Protein AF-A0A9P4GVQ5-F1 (afdb_monomer_lite)

Organism: NCBI:txid210430

Radius of gyration: 17.27 Å; chains: 1; bounding box: 48×27×47 Å

Sequence (193 aa):
MVLSKTRAFIIPLEASECIDLYDPWLLHRFDHEDMAFLGPSNSRRDFGTISLAVSVPDGIGRQTTTNCHFYAFGWYSGRLDLAHFSLVEASMYTPQYTAIQPWVEGWDRSSMEFMQKLNDQGVPKQSGVLIRLGKTGNTFLVTFTVERLSSKDVCTHVYWKVIFSCAVYPTSECPKIQQGQWQMGTVHLGRTT

Structure (mmCIF, N/CA/C/O backbone):
data_AF-A0A9P4GVQ5-F1
#
_entry.id   AF-A0A9P4GVQ5-F1
#
loop_
_atom_site.group_PDB
_atom_site.id
_atom_site.type_symbol
_atom_site.label_atom_id
_atom_site.label_alt_id
_atom_site.label_comp_id
_atom_site.label_asym_id
_atom_site.label_entity_id
_atom_site.label_seq_id
_atom_site.pdbx_PDB_ins_code
_atom_site.Cartn_x
_atom_site.Cartn_y
_atom_site.Cartn_z
_atom_site.occupancy
_atom_site.B_iso_or_equiv
_atom_site.auth_seq_id
_atom_site.auth_comp_id
_atom_site.auth_asym_id
_atom_site.auth_atom_id
_atom_site.pdbx_PDB_model_num
ATOM 1 N N . MET A 1 1 ? -13.376 3.036 -15.751 1.00 45.53 1 MET A N 1
ATOM 2 C CA . MET A 1 1 ? -12.086 3.747 -15.815 1.00 45.53 1 MET A CA 1
ATOM 3 C C . MET A 1 1 ? -11.437 3.397 -17.142 1.00 45.53 1 MET A C 1
ATOM 5 O O . MET A 1 1 ? -11.176 2.223 -17.378 1.00 45.53 1 MET A O 1
ATOM 9 N N . VAL A 1 2 ? -11.323 4.363 -18.052 1.00 47.19 2 VAL A N 1
ATOM 10 C CA . VAL A 1 2 ? -10.673 4.180 -19.357 1.00 47.19 2 VAL A CA 1
ATOM 11 C C . VAL A 1 2 ? -9.285 4.771 -19.202 1.00 47.19 2 VAL A C 1
ATOM 13 O O . VAL A 1 2 ? -9.186 5.968 -18.972 1.00 47.19 2 VAL A O 1
ATOM 16 N N . LEU A 1 3 ? -8.240 3.949 -19.290 1.00 55.84 3 LEU A N 1
ATOM 17 C CA . LEU A 1 3 ? -6.882 4.482 -19.311 1.00 55.84 3 LEU A CA 1
ATOM 18 C C . LEU A 1 3 ? -6.729 5.315 -20.575 1.00 55.84 3 LEU A C 1
ATOM 20 O O . LEU A 1 3 ? -6.904 4.800 -21.681 1.00 55.84 3 LEU A O 1
ATOM 24 N N . SER A 1 4 ? -6.436 6.603 -20.419 1.00 53.59 4 SER A N 1
ATOM 25 C CA . SER A 1 4 ? -6.454 7.558 -21.532 1.00 53.59 4 SER A CA 1
ATOM 26 C C . SER A 1 4 ? -5.397 7.252 -22.609 1.00 53.59 4 SER A C 1
ATOM 28 O O . SER A 1 4 ? -5.507 7.742 -23.736 1.00 53.59 4 SER A O 1
ATOM 30 N N . LYS A 1 5 ? -4.394 6.407 -22.297 1.00 63.12 5 LYS A N 1
ATOM 31 C CA . LYS A 1 5 ? -3.357 5.878 -23.208 1.00 63.12 5 LYS A CA 1
ATOM 32 C C . LYS A 1 5 ? -2.868 4.500 -22.739 1.00 63.12 5 LYS A C 1
ATOM 34 O O . LYS A 1 5 ? -2.746 4.276 -21.539 1.00 63.12 5 LYS A O 1
ATOM 39 N N . THR A 1 6 ? -2.491 3.610 -23.662 1.00 68.88 6 THR A N 1
ATOM 40 C CA . THR A 1 6 ? -1.795 2.353 -23.325 1.00 68.88 6 THR A CA 1
ATOM 41 C C . THR A 1 6 ? -0.410 2.657 -22.740 1.00 68.88 6 THR A C 1
ATOM 43 O O . THR A 1 6 ? 0.406 3.311 -23.392 1.00 68.88 6 THR A O 1
ATOM 46 N N . ARG A 1 7 ? -0.116 2.189 -21.520 1.00 74.38 7 ARG A N 1
ATOM 47 C CA . ARG A 1 7 ? 1.160 2.462 -20.817 1.00 74.38 7 ARG A CA 1
ATOM 48 C C . ARG A 1 7 ? 1.969 1.188 -20.610 1.00 74.38 7 ARG A C 1
ATOM 50 O O . ARG A 1 7 ? 1.440 0.091 -20.712 1.00 74.38 7 ARG A O 1
ATOM 57 N N . ALA A 1 8 ? 3.258 1.300 -20.315 1.00 73.81 8 ALA A N 1
ATOM 58 C CA . ALA A 1 8 ? 4.061 0.153 -19.893 1.00 73.81 8 ALA A CA 1
ATOM 59 C C . ALA A 1 8 ? 4.230 0.172 -18.364 1.00 73.81 8 ALA A C 1
ATOM 61 O O . ALA A 1 8 ? 4.364 1.244 -17.780 1.00 73.81 8 ALA A O 1
ATOM 62 N N . PHE A 1 9 ? 4.238 -1.010 -17.738 1.00 83.00 9 PHE A N 1
ATOM 63 C CA . PHE A 1 9 ? 4.644 -1.216 -16.338 1.00 83.00 9 PHE A CA 1
ATOM 64 C C . PHE A 1 9 ? 3.834 -0.444 -15.284 1.00 83.00 9 PHE A C 1
ATOM 66 O O . PHE A 1 9 ? 4.398 0.199 -14.408 1.00 83.00 9 PHE A O 1
ATOM 73 N N . ILE A 1 10 ? 2.507 -0.504 -15.340 1.00 87.69 10 ILE A N 1
ATOM 74 C CA . ILE A 1 10 ? 1.640 0.202 -14.384 1.00 87.69 10 ILE A CA 1
ATOM 75 C C . ILE A 1 10 ? 1.230 -0.665 -13.184 1.00 87.69 10 ILE A C 1
ATOM 77 O O . ILE A 1 10 ? 1.197 -1.893 -13.285 1.00 87.69 10 ILE A O 1
ATOM 81 N N . ILE A 1 11 ? 0.843 -0.016 -12.083 1.00 91.62 11 ILE A N 1
ATOM 82 C CA . ILE A 1 11 ? 0.019 -0.606 -11.019 1.00 91.62 11 ILE A CA 1
ATOM 83 C C . ILE A 1 11 ? -1.242 0.242 -10.846 1.00 91.62 11 ILE A C 1
ATOM 85 O O . ILE A 1 11 ? -1.177 1.279 -10.184 1.00 91.62 11 ILE A O 1
ATOM 89 N N . PRO A 1 12 ? -2.391 -0.186 -11.389 1.00 92.38 12 PRO A N 1
ATOM 90 C CA . PRO A 1 12 ? -3.676 0.403 -11.051 1.00 92.38 12 PRO A CA 1
ATOM 91 C C . PRO A 1 12 ? -4.053 0.078 -9.608 1.00 92.38 12 PRO A C 1
ATOM 93 O O . PRO A 1 12 ? -3.854 -1.051 -9.144 1.00 92.38 12 PRO A O 1
ATOM 96 N N . LEU A 1 13 ? -4.629 1.061 -8.930 1.00 94.38 13 LEU A N 1
ATOM 97 C CA . LEU A 1 13 ? -5.142 0.938 -7.577 1.00 94.38 13 LEU A CA 1
ATOM 98 C C . LEU A 1 13 ? -6.667 1.006 -7.607 1.00 94.38 13 LEU A C 1
ATOM 100 O O . LEU A 1 13 ? -7.258 1.857 -8.267 1.00 94.38 13 LEU A O 1
ATOM 104 N N . GLU A 1 14 ? -7.303 0.117 -6.861 1.00 95.19 14 GLU A N 1
ATOM 105 C CA . GLU A 1 14 ? -8.731 0.169 -6.576 1.00 95.19 14 GLU A CA 1
ATOM 106 C C . GLU A 1 14 ? -8.928 0.112 -5.069 1.00 95.19 14 GLU A C 1
ATOM 108 O O . GLU A 1 14 ? -8.263 -0.667 -4.388 1.00 95.19 14 GLU A O 1
ATOM 113 N N . ALA A 1 15 ? -9.826 0.936 -4.543 1.00 94.31 15 ALA A N 1
ATOM 114 C CA . ALA A 1 15 ? -10.095 1.021 -3.120 1.00 94.31 15 ALA A CA 1
ATOM 115 C C . ALA A 1 15 ? -11.592 0.859 -2.848 1.00 94.31 15 ALA A C 1
ATOM 117 O O . ALA A 1 15 ? -12.430 1.342 -3.608 1.00 94.31 15 ALA A O 1
ATOM 118 N N . SER A 1 16 ? -11.917 0.156 -1.763 1.00 92.06 16 SER A N 1
ATOM 119 C CA . SER A 1 16 ? -13.285 0.075 -1.237 1.00 92.06 16 SER A CA 1
ATOM 120 C C . SER A 1 16 ? -13.765 1.443 -0.736 1.00 92.06 16 SER A C 1
ATOM 122 O O . SER A 1 16 ? -12.950 2.273 -0.357 1.00 92.06 16 SER A O 1
ATOM 124 N N . GLU A 1 17 ? -15.081 1.652 -0.633 1.00 90.38 17 GLU A N 1
ATOM 125 C CA . GLU A 1 17 ? -15.698 2.946 -0.256 1.00 90.38 17 GLU A CA 1
ATOM 126 C C . GLU A 1 17 ? -15.244 3.519 1.103 1.00 90.38 17 GLU A C 1
ATOM 128 O O . GLU A 1 17 ? -15.359 4.710 1.359 1.00 90.38 17 GLU A O 1
ATOM 133 N N . CYS A 1 18 ? -14.737 2.668 1.993 1.00 90.31 18 CYS A N 1
ATOM 134 C CA . CYS A 1 18 ? -14.182 3.026 3.302 1.00 90.31 18 CYS A CA 1
ATOM 135 C C . CYS A 1 18 ? -12.728 3.533 3.243 1.00 90.31 18 CYS A C 1
ATOM 137 O O . CYS A 1 18 ? -12.145 3.808 4.294 1.00 90.31 18 CYS A O 1
ATOM 139 N N . ILE A 1 19 ? -12.108 3.559 2.061 1.00 92.88 19 ILE A N 1
ATOM 140 C CA . ILE A 1 19 ? -10.687 3.834 1.861 1.00 92.88 19 ILE A CA 1
ATOM 141 C C . ILE A 1 19 ? -10.533 4.951 0.833 1.00 92.88 19 ILE A C 1
ATOM 143 O O . ILE A 1 19 ? -10.801 4.765 -0.352 1.00 92.88 19 ILE A O 1
ATOM 147 N N . ASP A 1 20 ? -9.980 6.066 1.284 1.00 93.31 20 ASP A N 1
ATOM 148 C CA . ASP A 1 20 ? -9.557 7.162 0.429 1.00 93.31 20 ASP A CA 1
ATOM 149 C C . ASP A 1 20 ? -8.050 7.062 0.181 1.00 93.31 20 ASP A C 1
ATOM 151 O O . ASP A 1 20 ? -7.241 7.036 1.112 1.00 93.31 20 ASP A O 1
ATOM 155 N N . LEU A 1 21 ? -7.655 7.006 -1.089 1.00 90.81 21 LEU A N 1
ATOM 156 C CA . LEU A 1 21 ? -6.251 7.055 -1.491 1.00 90.81 21 LEU A CA 1
ATOM 157 C C . LEU A 1 21 ? -5.801 8.517 -1.531 1.00 90.81 21 LEU A C 1
ATOM 159 O O . LEU A 1 21 ? -6.386 9.322 -2.256 1.00 90.81 21 LEU A O 1
ATOM 163 N N . TYR A 1 22 ? -4.760 8.870 -0.780 1.00 87.62 22 TYR A N 1
ATOM 164 C CA . TYR A 1 22 ? -4.259 10.240 -0.737 1.00 87.62 22 TYR A CA 1
ATOM 165 C C . TYR A 1 22 ? -2.732 10.289 -0.627 1.00 87.62 22 TYR A C 1
ATOM 167 O O . TYR A 1 22 ? -2.080 9.300 -0.314 1.00 87.62 22 TYR A O 1
ATOM 175 N N . ASP A 1 23 ? -2.160 11.454 -0.926 1.00 84.38 23 ASP A N 1
ATOM 176 C CA . ASP A 1 23 ? -0.724 11.736 -0.786 1.00 84.38 23 ASP A CA 1
ATOM 177 C C . ASP A 1 23 ? 0.202 10.637 -1.359 1.00 84.38 23 ASP A C 1
ATOM 179 O O . ASP A 1 23 ? 0.917 9.947 -0.622 1.00 84.38 23 ASP A O 1
ATOM 183 N N . PRO A 1 24 ? 0.166 10.405 -2.685 1.00 82.38 24 PRO A N 1
ATOM 184 C CA . PRO A 1 24 ? 1.104 9.501 -3.324 1.00 82.38 24 PRO A CA 1
ATOM 185 C C . PRO A 1 24 ? 2.516 10.075 -3.233 1.00 82.38 24 PRO A C 1
ATOM 187 O O . PRO A 1 24 ? 2.823 11.169 -3.717 1.00 82.38 24 PRO A O 1
ATOM 190 N N . TRP A 1 25 ? 3.414 9.288 -2.667 1.00 75.50 25 TRP A N 1
ATOM 191 C CA . TRP A 1 25 ? 4.829 9.599 -2.658 1.00 75.50 25 TRP A CA 1
ATOM 192 C C . TRP A 1 25 ? 5.454 9.178 -3.985 1.00 75.50 25 TRP A C 1
ATOM 194 O O . TRP A 1 25 ? 5.158 8.113 -4.530 1.00 75.50 25 TRP A O 1
ATOM 204 N N . LEU A 1 26 ? 6.337 10.037 -4.499 1.00 77.62 26 LEU A N 1
ATOM 205 C CA . LEU A 1 26 ? 6.667 10.141 -5.924 1.00 77.62 26 LEU A CA 1
ATOM 206 C C . LEU A 1 26 ? 5.469 10.607 -6.769 1.00 77.62 26 LEU A C 1
ATOM 208 O O . LEU A 1 26 ? 5.155 9.988 -7.782 1.00 77.62 26 LEU A O 1
ATOM 212 N N . LEU A 1 27 ? 4.849 11.733 -6.394 1.00 80.31 27 LEU A N 1
ATOM 213 C CA . LEU A 1 27 ? 3.701 12.347 -7.084 1.00 80.31 27 LEU A CA 1
ATOM 214 C C . LEU A 1 27 ? 3.823 12.354 -8.621 1.00 80.31 27 LEU A C 1
ATOM 216 O O . LEU A 1 27 ? 2.876 12.036 -9.324 1.00 80.31 27 LEU A O 1
ATOM 220 N N . HIS A 1 28 ? 5.014 12.626 -9.160 1.00 79.56 28 HIS A N 1
ATOM 221 C CA . HIS A 1 28 ? 5.284 12.632 -10.606 1.00 79.56 28 HIS A CA 1
ATOM 222 C C . HIS A 1 28 ? 5.140 11.263 -11.308 1.00 79.56 28 HIS A C 1
ATOM 224 O O . HIS A 1 28 ? 5.200 11.196 -12.534 1.00 79.56 28 HIS A O 1
ATOM 230 N N . ARG A 1 29 ? 5.018 10.167 -10.553 1.00 79.38 29 ARG A N 1
ATOM 231 C CA . ARG A 1 29 ? 4.788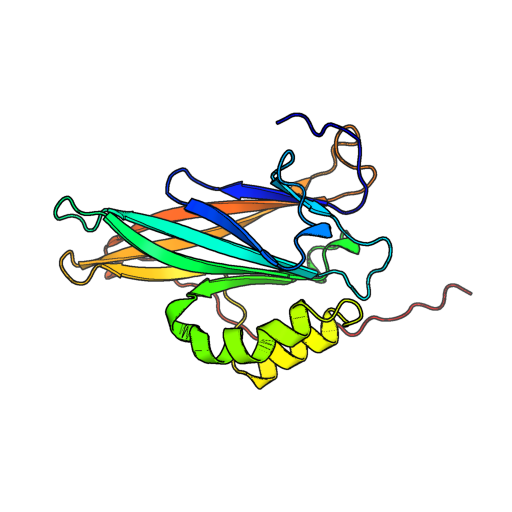 8.800 -11.051 1.00 79.38 29 ARG A CA 1
ATOM 232 C C . ARG A 1 29 ? 3.390 8.293 -10.761 1.00 79.38 29 ARG A C 1
ATOM 234 O O . ARG A 1 29 ? 3.078 7.171 -11.148 1.00 79.38 29 ARG A O 1
ATOM 241 N N . PHE A 1 30 ? 2.586 9.067 -10.051 1.00 86.62 30 PHE A N 1
ATOM 242 C CA . PHE A 1 30 ? 1.206 8.724 -9.799 1.00 86.62 30 PHE A CA 1
ATOM 243 C C . PHE A 1 30 ? 0.333 9.460 -10.804 1.00 86.62 30 PHE A C 1
ATOM 245 O O . PHE A 1 30 ? 0.402 10.680 -10.931 1.00 86.62 30 PHE A O 1
ATOM 252 N N . ASP A 1 31 ? -0.469 8.705 -11.538 1.00 86.75 31 ASP A N 1
ATOM 253 C CA . ASP A 1 31 ? -1.496 9.276 -12.386 1.00 86.75 31 ASP A CA 1
ATOM 254 C C . ASP A 1 31 ? -2.820 9.291 -11.622 1.00 86.75 31 ASP A C 1
ATOM 256 O O . ASP A 1 31 ? -3.387 8.237 -11.336 1.00 86.75 31 ASP A O 1
ATOM 260 N N . HIS A 1 32 ? -3.284 10.491 -11.268 1.00 84.94 32 HIS A N 1
ATOM 261 C CA . HIS A 1 32 ? -4.532 10.685 -10.531 1.00 84.94 32 HIS A CA 1
ATOM 262 C C . HIS A 1 32 ? -5.781 10.365 -11.357 1.00 84.94 32 HIS A C 1
ATOM 264 O O . HIS A 1 32 ? -6.797 10.001 -10.775 1.00 84.94 32 HIS A O 1
ATOM 270 N N . GLU A 1 33 ? -5.736 10.508 -12.684 1.00 83.88 33 GLU A N 1
ATOM 271 C CA . GLU A 1 33 ? -6.879 10.188 -13.548 1.00 83.88 33 GLU A CA 1
ATOM 272 C C . GLU A 1 33 ? -7.070 8.671 -13.621 1.00 83.88 33 GLU A C 1
ATOM 274 O O . GLU A 1 33 ? -8.177 8.153 -13.470 1.00 83.88 33 GLU A O 1
ATOM 279 N N . ASP A 1 34 ? -5.955 7.964 -13.788 1.00 81.19 34 ASP A N 1
ATOM 280 C CA . ASP A 1 34 ? -5.919 6.511 -13.935 1.00 81.19 34 ASP A CA 1
ATOM 281 C C . ASP A 1 34 ? -5.842 5.770 -12.583 1.00 81.19 34 ASP A C 1
ATOM 283 O O . ASP A 1 34 ? -5.882 4.537 -12.553 1.00 81.19 34 ASP A O 1
ATOM 287 N N . MET A 1 35 ? -5.693 6.509 -11.474 1.00 89.75 35 MET A N 1
ATOM 288 C CA . MET A 1 35 ? -5.416 6.000 -10.125 1.00 89.75 35 MET A CA 1
ATOM 289 C C . MET A 1 35 ? -4.328 4.920 -10.128 1.00 89.75 35 MET A C 1
ATOM 291 O O . MET A 1 35 ? -4.501 3.821 -9.597 1.00 89.75 35 MET A O 1
ATOM 295 N N . ALA A 1 36 ? -3.197 5.215 -10.772 1.00 88.31 36 ALA A N 1
ATOM 296 C CA . ALA A 1 36 ? -2.167 4.221 -11.046 1.00 88.31 36 ALA A CA 1
ATOM 297 C C . ALA A 1 36 ? -0.749 4.737 -10.798 1.00 88.31 36 ALA A C 1
ATOM 299 O O . ALA A 1 36 ? -0.388 5.848 -11.189 1.00 88.31 36 ALA A O 1
ATOM 300 N N . PHE A 1 37 ? 0.100 3.877 -10.233 1.00 87.19 37 PHE A N 1
ATOM 301 C CA . PHE A 1 37 ? 1.542 4.087 -10.282 1.00 87.19 37 PHE A CA 1
ATOM 302 C C . PHE A 1 37 ? 2.087 3.719 -11.655 1.00 87.19 37 PHE A C 1
ATOM 304 O O . PHE A 1 37 ? 1.796 2.655 -12.204 1.00 87.19 37 PHE A O 1
ATOM 311 N N . LEU A 1 38 ? 2.928 4.592 -12.189 1.00 84.38 38 LEU A N 1
ATOM 312 C CA . LEU A 1 38 ? 3.640 4.398 -13.437 1.00 84.38 38 LEU A CA 1
ATOM 313 C C . LEU A 1 38 ? 5.031 3.845 -13.132 1.00 84.38 38 LEU A C 1
ATOM 315 O O . LEU A 1 38 ? 5.830 4.458 -12.417 1.00 84.38 38 LEU A O 1
ATOM 319 N N . GLY A 1 39 ? 5.329 2.674 -13.680 1.00 71.19 39 GLY A N 1
ATOM 320 C CA . GLY A 1 39 ? 6.649 2.074 -13.587 1.00 71.19 39 GLY A CA 1
ATOM 321 C C . GLY A 1 39 ? 7.661 2.875 -14.407 1.00 71.19 39 GLY A C 1
ATOM 322 O O . GLY A 1 39 ? 7.360 3.305 -15.525 1.00 71.19 39 GLY A O 1
ATOM 323 N N . PRO A 1 40 ? 8.876 3.093 -13.884 1.00 67.56 40 PRO A N 1
ATOM 324 C CA . PRO A 1 40 ? 9.955 3.678 -14.671 1.00 67.56 40 PRO A CA 1
ATOM 325 C C . PRO A 1 40 ? 10.349 2.731 -15.812 1.00 67.56 40 PRO A C 1
ATOM 327 O O . PRO A 1 40 ? 10.205 1.524 -15.690 1.00 67.56 40 PRO A O 1
ATOM 330 N N . SER A 1 41 ? 11.002 3.228 -16.861 1.00 64.69 41 SER A N 1
ATOM 331 C CA . SER A 1 41 ? 11.725 2.394 -17.843 1.00 64.69 41 SER A CA 1
ATOM 332 C C . SER A 1 41 ? 13.009 1.747 -17.275 1.00 64.69 41 SER A C 1
ATOM 334 O O . SER A 1 41 ? 13.876 1.301 -18.024 1.00 64.69 41 SER A O 1
ATOM 336 N N . ASN A 1 42 ? 13.166 1.717 -15.944 1.00 67.56 42 ASN A N 1
ATOM 337 C CA . ASN A 1 42 ? 14.350 1.237 -15.234 1.00 67.56 42 ASN A CA 1
ATOM 338 C C . ASN A 1 42 ? 13.966 0.504 -13.939 1.00 67.56 42 ASN A C 1
ATOM 340 O O . ASN A 1 42 ? 13.553 1.130 -12.961 1.00 67.56 42 ASN A O 1
ATOM 344 N N . SER A 1 43 ? 14.229 -0.802 -13.899 1.00 69.31 43 SER A N 1
ATOM 345 C CA . SER A 1 43 ? 13.948 -1.686 -12.759 1.00 69.31 43 SER A CA 1
ATOM 346 C C . SER A 1 43 ? 14.597 -1.262 -11.435 1.00 69.31 43 SER A C 1
ATOM 348 O O . SER A 1 43 ? 14.113 -1.636 -10.371 1.00 69.31 43 SER A O 1
ATOM 350 N N . ARG A 1 44 ? 15.672 -0.459 -11.451 1.00 73.94 44 ARG A N 1
ATOM 351 C CA . ARG A 1 44 ? 16.325 0.003 -10.213 1.00 73.94 44 ARG A CA 1
ATOM 352 C C . ARG A 1 44 ? 15.452 0.935 -9.387 1.00 73.94 44 ARG A C 1
ATOM 354 O O . ARG A 1 44 ? 15.616 0.973 -8.177 1.00 73.94 44 ARG A O 1
ATOM 361 N N . ARG A 1 45 ? 14.550 1.694 -10.011 1.00 78.00 45 ARG A N 1
ATOM 362 C CA . ARG A 1 45 ? 13.702 2.681 -9.319 1.00 78.00 45 ARG A CA 1
ATOM 363 C C . ARG A 1 45 ? 12.259 2.206 -9.196 1.00 78.00 45 ARG A C 1
ATOM 365 O O . ARG A 1 45 ? 11.351 3.023 -9.110 1.00 78.00 45 ARG A O 1
ATOM 372 N N . ASP A 1 46 ? 12.050 0.905 -9.281 1.00 82.25 46 ASP A N 1
ATOM 373 C CA . ASP A 1 46 ? 10.743 0.275 -9.355 1.00 82.25 46 ASP A CA 1
ATOM 374 C C . ASP A 1 46 ? 10.111 0.160 -7.966 1.00 82.25 46 ASP A C 1
ATOM 376 O O . ASP A 1 46 ? 10.156 -0.890 -7.321 1.00 82.25 46 ASP A O 1
ATOM 380 N N . PHE A 1 47 ? 9.638 1.302 -7.467 1.00 88.38 47 PHE A N 1
ATOM 381 C CA . PHE A 1 47 ? 8.914 1.420 -6.214 1.00 88.38 47 PHE A CA 1
ATOM 382 C C . PHE A 1 47 ? 7.926 2.589 -6.250 1.00 88.38 47 PHE A C 1
ATOM 384 O O . PHE A 1 47 ? 8.088 3.537 -7.025 1.00 88.38 47 PHE A O 1
ATOM 391 N N . GLY A 1 48 ? 6.900 2.510 -5.410 1.00 89.31 48 GLY A N 1
ATOM 392 C CA . GLY A 1 48 ? 5.842 3.505 -5.278 1.00 89.31 48 GLY A CA 1
ATOM 393 C C . GLY A 1 48 ? 5.145 3.319 -3.942 1.00 89.31 48 GLY A C 1
ATOM 394 O O . GLY A 1 48 ? 5.002 2.189 -3.468 1.00 89.31 48 GLY A O 1
ATOM 395 N N . THR A 1 49 ? 4.763 4.421 -3.305 1.00 90.94 49 THR A N 1
ATOM 396 C CA . THR A 1 49 ? 4.125 4.374 -1.990 1.00 90.94 49 THR A CA 1
ATOM 397 C C . THR A 1 49 ? 3.001 5.397 -1.916 1.00 90.94 49 THR A C 1
ATOM 399 O O . THR A 1 49 ? 3.094 6.465 -2.514 1.00 90.94 49 THR A O 1
ATOM 402 N N . ILE A 1 50 ? 1.920 5.073 -1.216 1.00 92.62 50 ILE A N 1
ATOM 403 C CA . ILE A 1 50 ? 0.743 5.945 -1.092 1.00 92.62 50 ILE A CA 1
ATOM 404 C C . ILE A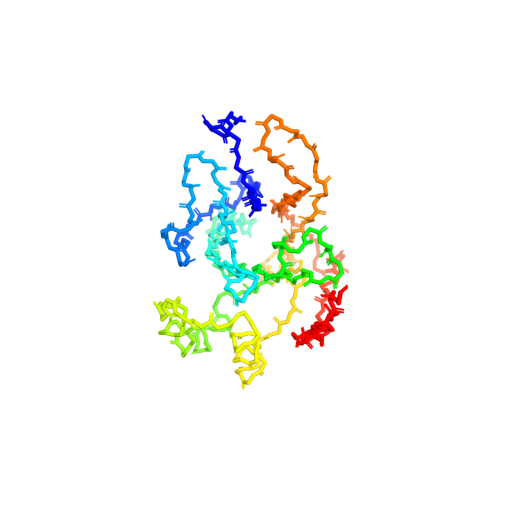 1 50 ? 0.187 5.877 0.324 1.00 92.62 50 ILE A C 1
ATOM 406 O O . ILE A 1 50 ? 0.239 4.816 0.960 1.00 92.62 50 ILE A O 1
ATOM 410 N N . SER A 1 51 ? -0.346 6.999 0.800 1.00 93.38 51 SER A N 1
ATOM 411 C CA . SER A 1 51 ? -1.123 7.044 2.034 1.00 93.38 51 SER A CA 1
ATOM 412 C C . SER A 1 51 ? -2.578 6.655 1.769 1.00 93.38 51 SER A C 1
ATOM 414 O O . SER A 1 51 ? -3.152 6.925 0.716 1.00 93.38 51 SER A O 1
ATOM 416 N N . LEU A 1 52 ? -3.204 6.004 2.738 1.00 94.75 52 LEU A N 1
ATOM 417 C CA . LEU A 1 52 ? -4.608 5.619 2.678 1.00 94.75 52 LEU A CA 1
ATOM 418 C C . LEU A 1 52 ? -5.295 6.114 3.937 1.00 94.75 52 LEU A C 1
ATOM 420 O O . LEU A 1 52 ? -4.833 5.812 5.037 1.00 94.75 52 LEU A O 1
ATOM 424 N N . ALA A 1 53 ? -6.392 6.846 3.786 1.00 94.88 53 ALA A N 1
ATOM 425 C CA . ALA A 1 53 ? -7.259 7.235 4.886 1.00 94.88 53 ALA A CA 1
ATOM 426 C C . ALA A 1 53 ? -8.381 6.212 4.937 1.00 94.88 53 ALA A C 1
ATOM 428 O O . ALA A 1 53 ? -9.095 5.992 3.965 1.00 94.88 53 ALA A O 1
ATOM 429 N N . VAL A 1 54 ? -8.502 5.545 6.071 1.00 92.62 54 VAL A N 1
ATOM 430 C CA . VAL A 1 54 ? -9.435 4.449 6.265 1.00 92.62 54 VAL A CA 1
ATOM 431 C C . VAL A 1 54 ? -10.468 4.895 7.279 1.00 92.62 54 VAL A C 1
ATOM 433 O O . VAL A 1 54 ? -10.163 5.031 8.465 1.00 92.62 54 VAL A O 1
ATOM 436 N N . SER A 1 55 ? -11.686 5.123 6.808 1.00 91.56 55 SER A N 1
ATOM 437 C CA . SER A 1 55 ? -12.804 5.581 7.624 1.00 91.56 55 SER A CA 1
ATOM 438 C C . SER A 1 55 ? -13.655 4.395 8.058 1.00 91.56 55 SER A C 1
ATOM 440 O O . SER A 1 55 ? -14.249 3.686 7.246 1.00 91.56 55 SER A O 1
ATOM 442 N N . VAL A 1 56 ? -13.707 4.174 9.369 1.00 83.56 56 VAL A N 1
ATOM 443 C CA . VAL A 1 56 ? -14.315 2.994 9.982 1.00 83.56 56 VAL A CA 1
ATOM 444 C C . VAL A 1 56 ? -15.470 3.405 10.887 1.00 83.56 56 VAL A C 1
ATOM 446 O O . VAL A 1 56 ? -15.272 4.254 11.759 1.00 83.56 56 VAL A O 1
ATOM 449 N N . PRO A 1 57 ? -16.662 2.800 10.766 1.00 81.38 57 PRO A N 1
ATOM 450 C CA . PRO A 1 57 ? -17.707 2.991 11.762 1.00 81.38 57 PRO A CA 1
ATOM 451 C C . PRO A 1 57 ? -17.272 2.366 13.095 1.00 81.38 57 PRO A C 1
ATOM 453 O O . PRO A 1 57 ? -16.978 1.175 13.176 1.00 81.38 57 PRO A O 1
ATOM 456 N N . ASP A 1 58 ? -17.263 3.154 14.168 1.00 76.62 58 ASP A N 1
ATOM 457 C CA . ASP A 1 58 ? -16.839 2.706 15.502 1.00 76.62 58 ASP A CA 1
ATOM 458 C C . ASP A 1 58 ? -17.911 1.886 16.246 1.00 76.62 58 ASP A C 1
ATOM 460 O O . ASP A 1 58 ? -17.702 1.465 17.384 1.00 76.62 58 ASP A O 1
ATOM 464 N N . GLY A 1 59 ? -19.059 1.658 15.598 1.00 69.62 59 GLY A N 1
ATOM 465 C CA . GLY A 1 59 ? -20.214 0.916 16.107 1.00 69.62 59 GLY A CA 1
ATOM 466 C C . GLY A 1 59 ? -21.048 1.654 17.160 1.00 69.62 59 GLY A C 1
ATOM 467 O O . GLY A 1 59 ? -22.050 1.111 17.613 1.00 69.62 59 GLY A O 1
ATOM 468 N N . ILE A 1 60 ? -20.693 2.894 17.512 1.00 76.19 60 ILE A N 1
ATOM 469 C CA . ILE A 1 60 ? -21.495 3.799 18.358 1.00 76.19 60 ILE A CA 1
ATOM 470 C C . ILE A 1 60 ? -21.951 5.044 17.580 1.00 76.19 60 ILE A C 1
ATOM 472 O O . ILE A 1 60 ? -22.277 6.078 18.164 1.00 76.19 60 ILE A O 1
ATOM 476 N N . GLY A 1 61 ? -21.985 4.936 16.250 1.00 75.19 61 GLY A N 1
ATOM 477 C CA . GLY A 1 61 ? -22.460 5.981 15.346 1.00 75.19 61 GLY A CA 1
ATOM 478 C C . GLY A 1 61 ? -21.429 7.060 15.015 1.00 75.19 61 GLY A C 1
ATOM 479 O O . GLY A 1 61 ? -21.811 8.078 14.442 1.00 75.19 61 GLY A O 1
ATOM 480 N N . ARG A 1 62 ? -20.142 6.876 15.348 1.00 82.62 62 ARG A N 1
ATOM 481 C CA . ARG A 1 62 ? -19.066 7.773 14.900 1.00 82.62 62 ARG A CA 1
ATOM 482 C C . ARG A 1 62 ? -18.191 7.077 13.865 1.00 82.62 62 ARG A C 1
ATOM 484 O O . ARG A 1 62 ? -18.141 5.851 13.777 1.00 82.62 62 ARG A O 1
ATOM 491 N N . GLN A 1 63 ? -17.479 7.878 13.086 1.00 85.31 63 GLN A N 1
ATOM 492 C CA . GLN A 1 63 ? -16.414 7.391 12.223 1.00 85.31 63 GLN A CA 1
ATOM 493 C C . GLN A 1 63 ? -15.073 7.617 12.913 1.00 85.31 63 GLN A C 1
ATOM 495 O O . GLN A 1 63 ? -14.800 8.697 13.435 1.00 85.31 63 GLN A O 1
ATOM 500 N N . THR A 1 64 ? -14.252 6.576 12.937 1.00 85.12 64 THR A N 1
ATOM 501 C CA . THR A 1 64 ? -12.839 6.657 13.290 1.00 85.12 64 THR A CA 1
ATOM 502 C C . THR A 1 64 ? -12.046 6.571 12.000 1.00 85.12 64 THR A C 1
ATOM 504 O O . THR A 1 64 ? -12.171 5.587 11.274 1.00 85.12 64 THR A O 1
ATOM 507 N N . THR A 1 65 ? -11.228 7.579 11.723 1.00 90.00 65 THR A N 1
ATOM 508 C CA . THR A 1 65 ? -10.297 7.543 10.595 1.00 90.00 65 THR A CA 1
ATOM 509 C C . THR A 1 65 ? -8.926 7.114 11.096 1.00 90.00 65 THR A C 1
ATOM 511 O O . THR A 1 65 ? -8.419 7.665 12.073 1.00 90.00 65 THR A O 1
ATOM 514 N N . THR A 1 66 ? -8.328 6.130 10.432 1.00 90.75 66 THR A N 1
ATOM 515 C CA . THR A 1 66 ? -6.915 5.785 10.609 1.00 90.75 66 THR A CA 1
ATOM 516 C C . THR A 1 66 ? -6.172 5.930 9.293 1.00 90.75 66 THR A C 1
ATOM 518 O O . THR A 1 66 ? -6.771 5.825 8.225 1.00 90.75 66 THR A O 1
ATOM 521 N N . ASN A 1 67 ? -4.861 6.119 9.368 1.00 93.81 67 ASN A N 1
ATOM 522 C CA . ASN A 1 67 ? -4.020 6.239 8.189 1.00 93.81 67 ASN A CA 1
ATOM 523 C C . ASN A 1 67 ? -3.177 4.978 8.030 1.00 93.81 67 ASN A C 1
ATOM 525 O O . ASN A 1 67 ? -2.572 4.493 8.987 1.00 93.81 67 ASN A O 1
ATOM 529 N N . CYS A 1 68 ? -3.112 4.461 6.811 1.00 94.94 68 CYS A N 1
ATOM 530 C CA . CYS A 1 68 ? -2.260 3.347 6.422 1.00 94.94 68 CYS A CA 1
ATOM 531 C C . CYS A 1 68 ? -1.271 3.803 5.348 1.00 94.94 68 CYS A C 1
ATOM 533 O O . CYS A 1 68 ? -1.536 4.747 4.611 1.00 94.94 68 CYS A O 1
ATOM 535 N N . HIS A 1 69 ? -0.137 3.120 5.256 1.00 94.81 69 HIS A N 1
ATOM 536 C CA . HIS A 1 69 ? 0.850 3.315 4.203 1.00 94.81 69 HIS A CA 1
ATOM 537 C C . HIS A 1 69 ? 0.983 2.049 3.385 1.00 94.81 69 HIS A C 1
ATOM 539 O O . HIS A 1 69 ? 1.299 0.985 3.925 1.00 94.81 69 HIS A O 1
ATOM 545 N N . PHE A 1 70 ? 0.762 2.178 2.082 1.00 95.81 70 PHE A N 1
ATOM 546 C CA . PHE A 1 70 ? 1.014 1.112 1.135 1.00 95.81 70 PHE A CA 1
ATOM 547 C C . PHE A 1 70 ? 2.350 1.322 0.440 1.00 95.81 70 PHE A C 1
ATOM 549 O O . PHE A 1 70 ? 2.690 2.430 0.026 1.00 95.81 70 PHE A O 1
ATOM 556 N N . TYR A 1 71 ? 3.070 0.223 0.267 1.00 94.56 71 TYR A N 1
ATOM 557 C CA . TYR A 1 71 ? 4.324 0.169 -0.456 1.00 94.56 71 TYR A CA 1
ATOM 558 C C . TYR A 1 71 ? 4.238 -0.895 -1.543 1.00 94.56 71 TYR A C 1
ATOM 560 O O . TYR A 1 71 ? 3.843 -2.030 -1.271 1.00 94.56 71 TYR A O 1
ATOM 568 N N . ALA A 1 72 ? 4.687 -0.546 -2.742 1.00 93.50 72 ALA A N 1
ATOM 569 C CA . ALA A 1 72 ? 4.906 -1.456 -3.851 1.00 93.50 72 ALA A CA 1
ATOM 570 C C . ALA A 1 72 ? 6.369 -1.374 -4.304 1.00 93.50 72 ALA A C 1
ATOM 572 O O . ALA A 1 72 ? 6.947 -0.289 -4.357 1.00 93.50 72 ALA A O 1
ATOM 573 N N . PHE A 1 73 ? 6.957 -2.514 -4.659 1.00 91.50 73 PHE A N 1
ATOM 574 C CA . PHE A 1 73 ? 8.306 -2.635 -5.216 1.00 91.50 73 PHE A CA 1
ATOM 575 C C . PHE A 1 73 ? 8.353 -3.756 -6.258 1.00 91.50 73 PHE A C 1
ATOM 577 O O . PHE A 1 73 ? 7.623 -4.738 -6.131 1.00 91.50 73 PHE A O 1
ATOM 584 N N . GLY A 1 74 ? 9.255 -3.670 -7.235 1.00 87.75 74 GLY A N 1
ATOM 585 C CA . GLY A 1 74 ? 9.632 -4.810 -8.089 1.00 87.75 74 GLY A CA 1
ATOM 586 C C . GLY A 1 74 ? 8.614 -5.216 -9.172 1.00 87.75 74 GLY A C 1
ATOM 587 O O . GLY A 1 74 ? 8.790 -6.250 -9.828 1.00 87.75 74 GLY A O 1
ATOM 588 N N . TRP A 1 75 ? 7.556 -4.424 -9.384 1.00 86.50 75 TRP A N 1
ATOM 589 C CA . TRP A 1 75 ? 6.478 -4.736 -10.323 1.00 86.50 75 TRP A CA 1
ATOM 590 C C . TRP A 1 75 ? 6.854 -4.587 -11.805 1.00 86.50 75 TRP A C 1
ATOM 592 O O . TRP A 1 75 ? 6.264 -5.274 -12.642 1.00 86.50 75 TRP A O 1
ATOM 602 N N . TYR A 1 76 ? 7.846 -3.757 -12.139 1.00 82.62 76 TYR A N 1
ATOM 603 C CA . TYR A 1 76 ? 8.374 -3.549 -13.494 1.00 82.62 76 TYR A CA 1
ATOM 604 C C . TYR A 1 76 ? 8.783 -4.862 -14.162 1.00 82.62 76 TYR A C 1
ATOM 606 O O . TYR A 1 76 ? 8.616 -5.035 -15.366 1.00 82.62 76 TYR A O 1
ATOM 614 N N . SER A 1 77 ? 9.298 -5.817 -13.384 1.00 77.50 77 SER A N 1
ATOM 615 C CA . SER A 1 77 ? 9.741 -7.118 -13.895 1.00 77.50 77 SER A CA 1
ATOM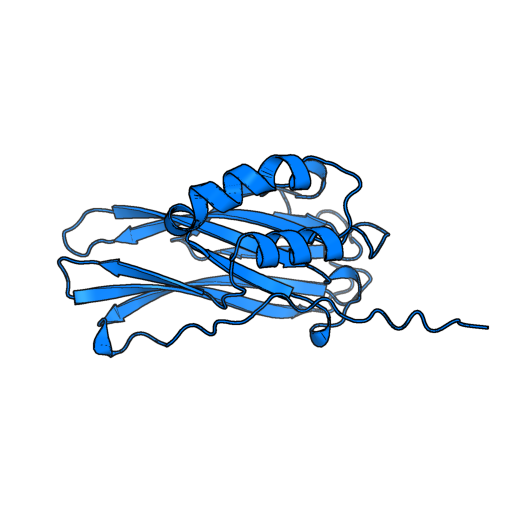 616 C C . SER A 1 77 ? 8.618 -7.963 -14.518 1.00 77.50 77 SER A C 1
ATOM 618 O O . SER A 1 77 ? 8.904 -8.942 -15.207 1.00 77.50 77 SER A O 1
ATOM 620 N N . GLY A 1 78 ? 7.346 -7.636 -14.251 1.00 75.38 78 GLY A N 1
ATOM 621 C CA . GLY A 1 78 ? 6.199 -8.448 -14.665 1.00 75.38 78 GLY A CA 1
ATOM 622 C C . GLY A 1 78 ? 6.138 -9.814 -13.968 1.00 75.38 78 GLY A C 1
ATOM 623 O O . GLY A 1 78 ? 5.406 -10.701 -14.414 1.00 7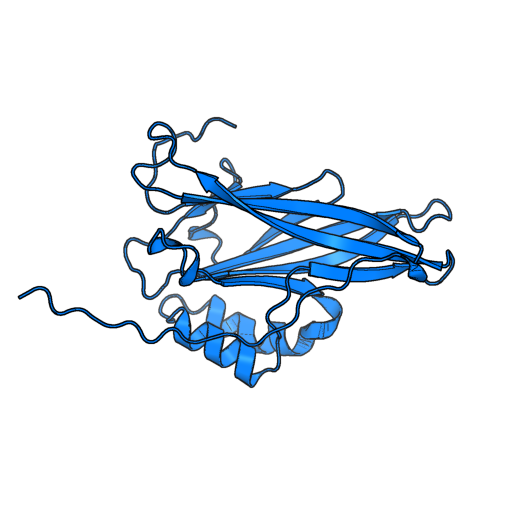5.38 78 GLY A O 1
ATOM 624 N N . ARG A 1 79 ? 6.902 -9.995 -12.881 1.00 81.25 79 ARG A N 1
ATOM 625 C CA . ARG A 1 79 ? 7.028 -11.227 -12.097 1.00 81.25 79 ARG A CA 1
ATOM 626 C C . ARG A 1 79 ? 6.578 -10.997 -10.656 1.00 81.25 79 ARG A C 1
ATOM 628 O O . ARG A 1 79 ? 7.208 -10.242 -9.924 1.00 81.25 79 ARG A O 1
ATOM 635 N N . LEU A 1 80 ? 5.495 -11.663 -10.245 1.00 81.69 80 LEU A N 1
ATOM 636 C CA . LEU A 1 80 ? 4.913 -11.478 -8.909 1.00 81.69 80 LEU A CA 1
ATOM 637 C C . LEU A 1 80 ? 5.850 -11.938 -7.789 1.00 81.69 80 LEU A C 1
ATOM 639 O O . LEU A 1 80 ? 5.845 -11.357 -6.714 1.00 81.69 80 LEU A O 1
ATOM 643 N N . ASP A 1 81 ? 6.665 -12.960 -8.048 1.00 82.31 81 ASP A N 1
ATOM 644 C CA . ASP A 1 81 ? 7.630 -13.504 -7.091 1.00 82.31 81 ASP A CA 1
ATOM 645 C C . ASP A 1 81 ? 8.781 -12.538 -6.775 1.00 82.31 81 ASP A C 1
ATOM 647 O O . ASP A 1 81 ? 9.438 -12.682 -5.749 1.00 82.31 81 ASP A O 1
ATOM 651 N N . LEU A 1 82 ? 8.998 -11.541 -7.637 1.00 82.94 82 LEU A N 1
ATOM 652 C CA . LEU A 1 82 ? 9.969 -10.465 -7.436 1.00 82.94 82 LEU A CA 1
ATOM 653 C C . LEU A 1 82 ? 9.318 -9.163 -6.951 1.00 82.94 82 LEU A C 1
ATOM 655 O O . LEU A 1 82 ? 10.027 -8.219 -6.604 1.00 82.94 82 LEU A O 1
ATOM 659 N N . ALA A 1 83 ? 7.985 -9.095 -6.948 1.00 88.62 83 ALA A N 1
ATOM 660 C CA . ALA A 1 83 ? 7.249 -7.926 -6.504 1.00 88.62 83 ALA A CA 1
ATOM 661 C C . ALA A 1 83 ? 6.983 -7.994 -4.994 1.00 88.62 83 ALA A C 1
ATOM 663 O O . ALA A 1 83 ? 6.645 -9.036 -4.426 1.00 88.62 83 ALA A O 1
ATOM 664 N N . HIS A 1 84 ? 7.108 -6.854 -4.322 1.00 92.94 84 HIS A N 1
ATOM 665 C CA . HIS A 1 84 ? 6.837 -6.732 -2.897 1.00 92.94 84 HIS A CA 1
ATOM 666 C C . HIS A 1 84 ? 5.742 -5.710 -2.678 1.00 92.94 84 HIS A C 1
ATOM 668 O O . HIS A 1 84 ? 5.862 -4.563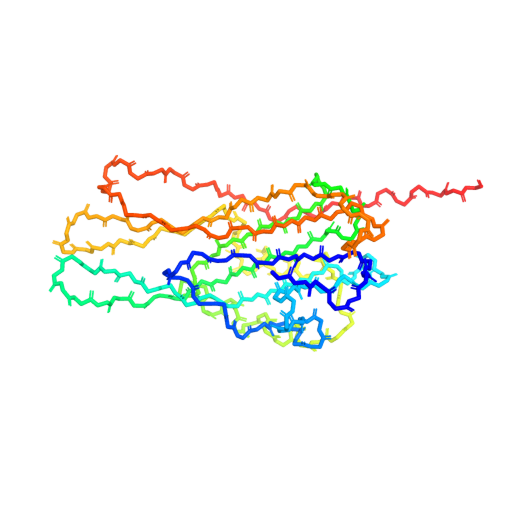 -3.090 1.00 92.94 84 HIS A O 1
ATOM 674 N N . PHE A 1 85 ? 4.705 -6.136 -1.971 1.00 95.19 85 PHE A N 1
ATOM 675 C CA . PHE A 1 85 ? 3.608 -5.286 -1.549 1.00 95.19 85 PHE A CA 1
ATOM 676 C C . PHE A 1 85 ? 3.482 -5.366 -0.032 1.00 95.19 85 PHE A C 1
ATOM 678 O O . PHE A 1 85 ? 3.672 -6.444 0.545 1.00 95.19 85 PHE A O 1
ATOM 685 N N . SER A 1 86 ? 3.207 -4.235 0.607 1.00 96.94 86 SER A N 1
ATOM 686 C CA . SER A 1 86 ? 2.991 -4.158 2.050 1.00 96.94 86 SER A CA 1
ATOM 687 C C . SER A 1 86 ? 2.008 -3.053 2.384 1.00 96.94 86 SER A C 1
ATOM 689 O O . SER A 1 86 ? 2.030 -2.004 1.744 1.00 96.94 86 SER A O 1
ATOM 691 N N . LEU A 1 87 ? 1.207 -3.268 3.420 1.00 97.12 87 LEU A N 1
ATOM 692 C CA . LEU A 1 87 ? 0.322 -2.268 4.000 1.00 97.12 87 LEU A CA 1
ATOM 693 C C . LEU A 1 87 ? 0.567 -2.210 5.507 1.00 97.12 87 LEU A C 1
ATOM 695 O O . LEU A 1 87 ? 0.417 -3.228 6.175 1.00 97.12 87 LEU A O 1
ATOM 699 N N . VAL A 1 88 ? 0.927 -1.041 6.033 1.00 95.69 88 VAL A N 1
ATOM 700 C CA . VAL A 1 88 ? 1.236 -0.841 7.462 1.00 95.69 88 VAL A CA 1
A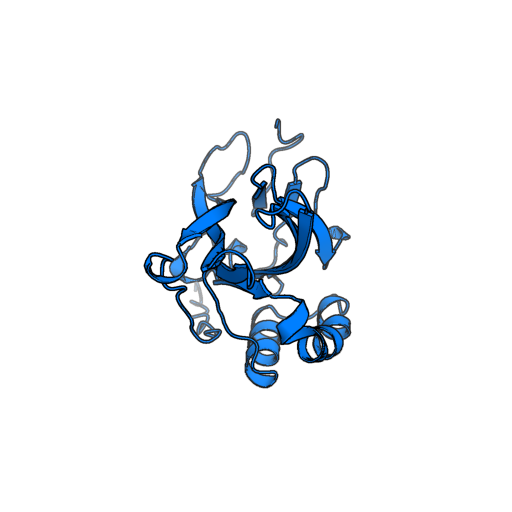TOM 701 C C . VAL A 1 88 ? 0.412 0.303 8.048 1.00 95.69 88 VAL A C 1
ATOM 703 O O . VAL A 1 88 ? 0.036 1.230 7.331 1.00 95.69 88 VAL A O 1
ATOM 706 N N . GLU A 1 89 ? 0.143 0.272 9.352 1.00 94.19 89 GLU A N 1
ATOM 707 C CA . GLU A 1 89 ? -0.537 1.379 10.033 1.00 94.19 89 GLU A CA 1
ATOM 708 C C . GLU A 1 89 ? 0.417 2.568 10.190 1.00 94.19 89 GLU A C 1
ATOM 710 O O . GLU A 1 89 ? 1.473 2.446 10.809 1.00 94.19 89 GLU A O 1
ATOM 715 N N . ALA A 1 90 ? 0.055 3.734 9.656 1.00 91.12 90 ALA A N 1
ATOM 716 C CA . ALA A 1 90 ? 0.930 4.904 9.656 1.00 91.12 90 ALA A CA 1
ATOM 717 C C . ALA A 1 90 ? 1.270 5.359 11.083 1.00 91.12 90 ALA A C 1
ATOM 719 O O . ALA A 1 90 ? 2.423 5.655 11.383 1.00 91.12 90 ALA A O 1
ATOM 720 N N . SER A 1 91 ? 0.275 5.355 11.975 1.00 90.12 91 SER A N 1
ATOM 721 C CA . SER A 1 91 ? 0.404 5.823 13.360 1.00 90.12 91 SER A CA 1
ATOM 722 C C . SER A 1 91 ? 1.499 5.062 14.128 1.00 90.12 91 SER A C 1
ATOM 724 O O . SER A 1 91 ? 2.311 5.686 14.814 1.00 90.12 91 SER A O 1
ATOM 726 N N . MET A 1 92 ? 1.583 3.738 13.939 1.00 91.06 92 MET A N 1
ATOM 727 C CA . MET A 1 92 ? 2.534 2.851 14.619 1.00 91.06 92 MET A CA 1
ATOM 728 C C . MET A 1 92 ? 3.976 3.048 14.151 1.00 91.06 92 MET A C 1
ATOM 730 O O . MET A 1 92 ? 4.904 2.786 14.915 1.00 91.06 92 MET A O 1
ATOM 734 N N . TYR A 1 93 ? 4.160 3.511 12.913 1.00 91.19 93 TYR A N 1
ATOM 735 C CA . TYR A 1 93 ? 5.468 3.661 12.277 1.00 91.19 93 TYR A CA 1
ATOM 736 C C . TYR A 1 93 ? 5.800 5.120 11.933 1.00 91.19 93 TYR A C 1
ATOM 738 O O . TYR A 1 93 ? 6.692 5.366 11.123 1.00 91.19 93 TYR A O 1
ATOM 746 N N . THR A 1 94 ? 5.109 6.093 12.544 1.00 88.88 94 THR A N 1
ATOM 747 C CA . THR A 1 94 ? 5.316 7.531 12.282 1.00 88.88 94 THR A CA 1
ATOM 748 C C . THR A 1 94 ? 6.797 7.937 12.367 1.00 88.88 94 THR A C 1
ATOM 750 O O . THR A 1 94 ? 7.284 8.552 11.420 1.00 88.88 94 THR A O 1
ATOM 753 N N . PRO A 1 95 ? 7.564 7.571 13.420 1.00 89.25 95 PRO A N 1
ATOM 754 C CA . PRO A 1 95 ? 8.978 7.946 13.503 1.00 89.25 95 PRO A CA 1
ATOM 755 C C . PRO A 1 95 ? 9.829 7.384 12.354 1.00 89.25 95 PRO A C 1
ATOM 757 O O . PRO A 1 95 ? 10.661 8.091 11.788 1.00 89.25 95 PRO A O 1
ATOM 760 N N . GLN A 1 96 ? 9.604 6.120 11.990 1.00 91.25 96 GLN A N 1
ATOM 761 C CA . GLN A 1 96 ? 10.317 5.425 10.919 1.00 91.25 96 GLN A CA 1
ATOM 762 C C . GLN A 1 96 ? 9.991 6.038 9.558 1.00 91.25 96 GLN A C 1
ATOM 764 O O . GLN A 1 96 ? 10.880 6.274 8.744 1.00 91.25 96 GLN A O 1
ATOM 769 N N . TYR A 1 97 ? 8.712 6.330 9.335 1.00 83.19 97 TYR A N 1
ATOM 770 C CA . TYR A 1 97 ? 8.209 7.005 8.150 1.00 83.19 97 TYR A CA 1
ATOM 771 C C . TYR A 1 97 ? 8.855 8.382 7.969 1.00 83.19 97 TYR A C 1
ATOM 773 O O . TYR A 1 97 ? 9.425 8.655 6.914 1.00 83.19 97 TYR A O 1
ATOM 781 N N . THR A 1 98 ? 8.868 9.213 9.015 1.00 86.12 98 THR A N 1
ATOM 782 C CA . THR A 1 98 ? 9.509 10.536 8.974 1.00 86.12 98 THR A CA 1
ATOM 783 C C . THR A 1 98 ? 11.012 10.435 8.700 1.00 86.12 98 THR A C 1
ATOM 785 O O . THR A 1 98 ? 11.556 11.252 7.961 1.00 86.12 98 THR A O 1
ATOM 788 N N . ALA A 1 99 ? 11.696 9.417 9.234 1.00 87.38 99 ALA A N 1
ATOM 789 C CA . ALA A 1 99 ? 13.120 9.192 8.971 1.00 87.38 99 ALA A CA 1
ATOM 790 C C . ALA A 1 99 ? 13.409 8.767 7.516 1.00 87.38 99 ALA A C 1
ATOM 792 O O . ALA A 1 99 ? 14.477 9.057 6.972 1.00 87.38 99 ALA A O 1
ATOM 793 N N . ILE A 1 100 ? 12.462 8.073 6.887 1.00 86.19 100 ILE A N 1
ATOM 794 C CA . ILE A 1 100 ? 12.573 7.538 5.529 1.00 86.19 100 ILE A CA 1
ATOM 795 C C . ILE A 1 100 ? 12.105 8.545 4.471 1.00 86.19 100 ILE A C 1
ATOM 797 O O . ILE A 1 100 ? 12.609 8.507 3.351 1.00 86.19 100 ILE A O 1
ATOM 801 N N . GLN A 1 101 ? 11.195 9.463 4.796 1.00 82.88 101 GLN A N 1
ATOM 802 C CA . GLN A 1 101 ? 10.600 10.398 3.834 1.00 82.88 101 GLN A CA 1
ATOM 803 C C . GLN A 1 101 ? 11.625 11.136 2.943 1.00 82.88 101 GLN A C 1
ATOM 805 O O . GLN A 1 101 ? 11.473 11.086 1.718 1.00 82.88 101 GLN A O 1
ATOM 810 N N . PRO A 1 102 ? 12.729 11.712 3.470 1.00 82.50 102 PRO A N 1
ATOM 811 C CA . PRO A 1 102 ? 13.717 12.391 2.624 1.00 82.50 102 PRO A CA 1
ATOM 812 C C . PRO A 1 102 ? 14.386 11.462 1.598 1.00 82.50 102 PRO A C 1
ATOM 814 O O . PRO A 1 102 ? 14.863 11.909 0.555 1.00 82.50 102 PRO A O 1
ATOM 817 N N . TRP A 1 103 ? 14.436 10.156 1.881 1.00 76.69 103 TRP A N 1
ATOM 818 C CA . TRP A 1 103 ? 14.983 9.156 0.961 1.00 76.69 103 TRP A CA 1
ATOM 819 C C . TRP A 1 103 ? 14.047 8.855 -0.200 1.00 76.69 103 TRP A C 1
ATOM 821 O O . TRP A 1 103 ? 14.525 8.605 -1.303 1.00 76.69 103 TRP A O 1
ATOM 831 N N . VAL A 1 104 ? 12.738 8.893 0.045 1.00 76.12 104 VAL A N 1
ATOM 832 C CA . VAL A 1 104 ? 11.713 8.705 -0.985 1.00 76.12 104 VAL A CA 1
ATOM 833 C C . VAL A 1 104 ? 11.672 9.907 -1.922 1.00 76.12 104 VAL A C 1
ATOM 835 O O . VAL A 1 104 ? 11.585 9.745 -3.136 1.00 76.12 104 VAL A O 1
ATOM 838 N N . GLU A 1 105 ? 11.809 11.113 -1.373 1.00 73.75 105 GLU A N 1
ATOM 839 C CA . GLU A 1 105 ? 11.871 12.359 -2.145 1.00 73.75 105 GLU A CA 1
ATOM 840 C C . GLU A 1 105 ? 13.178 12.479 -2.960 1.00 73.75 105 GLU A C 1
ATOM 842 O O . GLU A 1 105 ? 13.212 13.110 -4.021 1.00 73.75 105 GLU A O 1
ATOM 847 N N . GLY A 1 106 ? 14.249 11.808 -2.519 1.00 67.19 106 GLY A N 1
ATOM 848 C CA . GLY A 1 106 ? 15.510 11.673 -3.246 1.00 67.19 106 GLY A CA 1
ATOM 849 C C . GLY A 1 106 ? 15.377 10.825 -4.520 1.00 67.19 106 GLY A C 1
ATOM 850 O O . GLY A 1 106 ? 15.561 9.613 -4.503 1.00 67.19 106 GLY A O 1
ATOM 851 N N . TRP A 1 107 ? 15.130 11.481 -5.653 1.00 55.78 107 TRP A N 1
ATOM 852 C CA . TRP A 1 107 ? 14.788 10.919 -6.976 1.00 55.78 107 TRP A CA 1
ATOM 853 C C . TRP A 1 107 ? 15.669 9.780 -7.563 1.00 55.78 107 TRP A C 1
ATOM 855 O O . TRP A 1 107 ? 15.242 9.106 -8.509 1.00 55.78 107 TRP A O 1
ATOM 865 N N . ASP A 1 108 ? 16.878 9.533 -7.045 1.00 64.12 108 ASP A N 1
ATOM 866 C CA . ASP A 1 108 ? 17.859 8.587 -7.619 1.00 64.12 108 ASP A CA 1
ATOM 867 C C . ASP A 1 108 ? 18.121 7.326 -6.774 1.00 64.12 108 ASP A C 1
ATOM 869 O O . ASP A 1 108 ? 19.145 6.660 -6.921 1.00 64.12 108 ASP A O 1
ATOM 873 N N . ARG A 1 109 ? 17.219 6.976 -5.855 1.00 71.81 109 ARG A N 1
ATOM 874 C CA . ARG A 1 109 ? 17.442 5.828 -4.965 1.00 71.81 109 ARG A CA 1
ATOM 875 C C . ARG A 1 109 ? 16.918 4.515 -5.537 1.00 71.81 109 ARG A C 1
ATOM 877 O O . ARG A 1 109 ? 15.919 4.462 -6.258 1.00 71.81 109 ARG A O 1
ATOM 884 N N . SER A 1 110 ? 17.646 3.446 -5.224 1.00 84.31 110 SER A N 1
ATOM 885 C CA . SER A 1 110 ? 17.315 2.080 -5.627 1.00 84.31 110 SER A CA 1
ATOM 886 C C . SER A 1 110 ? 16.163 1.528 -4.782 1.00 84.31 110 SER A C 1
ATOM 888 O O . SER A 1 110 ? 16.142 1.724 -3.567 1.00 84.31 110 SER A O 1
ATOM 890 N N . SER A 1 111 ? 15.250 0.764 -5.387 1.00 86.56 111 SER A N 1
ATOM 891 C CA . SER A 1 111 ? 14.208 0.013 -4.670 1.00 86.56 111 SER A CA 1
ATOM 892 C C . SER A 1 111 ? 14.805 -0.908 -3.598 1.00 86.56 111 SER A C 1
ATOM 894 O O . SER A 1 111 ? 14.240 -1.044 -2.516 1.00 86.56 111 SER A O 1
ATOM 896 N N . MET A 1 112 ? 15.990 -1.478 -3.851 1.00 88.19 112 MET A N 1
ATOM 897 C CA . MET A 1 112 ? 16.712 -2.304 -2.876 1.00 88.19 112 MET A CA 1
ATOM 898 C C . MET A 1 112 ? 17.231 -1.493 -1.686 1.00 88.19 112 MET A C 1
ATOM 900 O O . MET A 1 112 ? 17.124 -1.949 -0.553 1.00 88.19 112 MET A O 1
ATOM 904 N N . GLU A 1 113 ? 17.771 -0.293 -1.926 1.00 88.44 113 GLU A N 1
ATOM 905 C CA . GLU A 1 113 ? 18.238 0.586 -0.844 1.00 88.44 113 GLU A CA 1
ATOM 906 C C . GLU A 1 113 ? 17.067 1.014 0.041 1.00 88.44 113 GLU A C 1
ATOM 908 O O . GLU A 1 113 ? 17.186 1.015 1.264 1.00 88.44 113 GLU A O 1
ATOM 913 N N . PHE A 1 114 ? 15.917 1.319 -0.565 1.00 89.12 114 PHE A N 1
ATOM 914 C CA . PHE A 1 114 ? 14.720 1.680 0.183 1.00 89.12 114 PHE A CA 1
ATOM 915 C C . PHE A 1 114 ? 14.189 0.491 1.007 1.00 89.12 114 PHE A C 1
ATOM 917 O O . PHE A 1 114 ? 13.950 0.633 2.206 1.00 89.12 114 PHE A O 1
ATOM 924 N N . MET A 1 115 ? 14.107 -0.711 0.430 1.00 91.50 115 MET A N 1
ATOM 925 C CA . MET A 1 115 ? 13.756 -1.918 1.194 1.00 91.50 115 MET A CA 1
ATOM 926 C C . MET A 1 115 ? 14.728 -2.187 2.353 1.00 91.50 115 MET A C 1
ATOM 928 O O . MET A 1 115 ? 14.286 -2.520 3.452 1.00 91.50 115 MET A O 1
ATOM 932 N N . GLN A 1 116 ? 16.036 -1.989 2.150 1.00 91.12 116 GLN A N 1
ATOM 933 C CA . GLN A 1 116 ? 17.016 -2.102 3.232 1.00 91.12 116 GLN A CA 1
ATOM 934 C C . GLN A 1 116 ? 16.752 -1.074 4.336 1.00 91.12 116 GLN A C 1
ATOM 936 O O . GLN A 1 116 ? 16.810 -1.421 5.510 1.00 91.12 116 GLN A O 1
ATOM 941 N N . LYS A 1 117 ? 16.402 0.171 3.991 1.00 90.94 117 LYS A N 1
ATOM 942 C CA . LYS A 1 117 ? 16.053 1.190 4.989 1.00 90.94 117 LYS A CA 1
ATOM 943 C C . LYS A 1 117 ? 14.793 0.853 5.770 1.00 90.94 117 LYS A C 1
ATOM 945 O O . LYS A 1 117 ? 14.776 1.065 6.978 1.00 90.94 117 LYS A O 1
ATOM 950 N N . LEU A 1 118 ? 13.775 0.290 5.124 1.00 92.62 118 LEU A N 1
ATOM 951 C CA . LEU A 1 118 ? 12.588 -0.198 5.827 1.00 92.62 118 LEU A CA 1
ATOM 952 C C . LEU A 1 118 ? 12.959 -1.288 6.845 1.00 92.62 118 LEU A C 1
ATOM 954 O O . LEU A 1 118 ? 12.533 -1.198 7.996 1.00 92.62 118 LEU A O 1
ATOM 958 N N . ASN A 1 119 ? 13.818 -2.244 6.468 1.00 93.38 119 ASN A N 1
ATOM 959 C CA . ASN A 1 119 ? 14.359 -3.244 7.398 1.00 93.38 119 ASN A CA 1
ATOM 960 C C . ASN A 1 119 ? 15.163 -2.602 8.544 1.00 93.38 119 ASN A C 1
ATOM 962 O O . ASN A 1 119 ? 14.910 -2.917 9.703 1.00 93.38 119 ASN A O 1
ATOM 966 N N . ASP A 1 120 ? 16.095 -1.689 8.241 1.00 92.69 120 ASP A N 1
ATOM 967 C CA . ASP A 1 120 ? 16.945 -1.013 9.237 1.00 92.69 120 ASP A CA 1
ATOM 968 C C . ASP A 1 120 ? 16.113 -0.247 10.278 1.00 92.69 120 ASP A C 1
ATOM 970 O O . ASP A 1 120 ? 16.492 -0.158 11.444 1.00 92.69 120 ASP A O 1
ATOM 974 N N . GLN A 1 121 ? 14.980 0.323 9.857 1.00 92.38 121 GLN A N 1
ATOM 975 C CA . GLN A 1 121 ? 14.048 1.047 10.724 1.00 92.38 121 GLN A CA 1
ATOM 976 C C . GLN A 1 121 ? 13.028 0.129 11.421 1.00 92.38 121 GLN A C 1
ATOM 978 O O . GLN A 1 121 ? 12.230 0.599 12.232 1.00 92.38 121 GLN A O 1
ATOM 983 N N . GLY A 1 122 ? 13.033 -1.174 11.127 1.00 92.44 122 GLY A N 1
ATOM 984 C CA . GLY A 1 122 ? 12.106 -2.143 11.710 1.00 92.44 122 GLY A CA 1
ATOM 985 C C . GLY A 1 122 ? 10.674 -2.043 11.178 1.00 92.44 122 GLY A C 1
ATOM 986 O O . GLY A 1 122 ? 9.744 -2.468 11.862 1.00 92.44 122 GLY A O 1
ATOM 987 N N . VAL A 1 123 ? 10.474 -1.486 9.979 1.00 94.38 123 VAL A N 1
ATOM 988 C CA . VAL A 1 123 ? 9.165 -1.463 9.312 1.00 94.38 123 VAL A CA 1
ATOM 989 C C . VAL A 1 123 ? 8.923 -2.833 8.668 1.00 94.38 123 VAL A C 1
ATOM 991 O O . VAL A 1 123 ? 9.647 -3.199 7.741 1.00 94.38 123 VAL A O 1
ATOM 994 N N . PRO A 1 124 ? 7.924 -3.614 9.109 1.00 94.69 124 PRO A N 1
ATOM 995 C CA . PRO A 1 124 ? 7.698 -4.958 8.589 1.00 94.69 124 PRO A CA 1
ATOM 996 C C . PRO A 1 124 ? 7.041 -4.951 7.204 1.00 94.69 124 PRO A C 1
ATOM 998 O O . PRO A 1 124 ? 6.355 -4.004 6.812 1.00 94.69 124 PRO A O 1
ATOM 1001 N N . LYS A 1 125 ? 7.171 -6.074 6.491 1.00 95.81 125 LYS A N 1
ATOM 1002 C CA . LYS A 1 125 ? 6.294 -6.400 5.362 1.00 95.81 125 LYS A CA 1
ATOM 1003 C C . LYS A 1 125 ? 5.013 -7.030 5.915 1.00 95.81 125 LYS A C 1
ATOM 1005 O O . LYS A 1 125 ? 5.091 -8.034 6.621 1.00 95.81 125 LYS A O 1
ATOM 1010 N N . GLN A 1 126 ? 3.849 -6.465 5.609 1.00 96.75 126 GLN A N 1
ATOM 1011 C CA . GLN A 1 126 ? 2.554 -6.888 6.145 1.00 96.75 126 GLN A CA 1
ATOM 1012 C C . GLN A 1 126 ? 1.509 -7.009 5.034 1.00 96.75 126 GLN A C 1
ATOM 1014 O O . GLN A 1 126 ? 1.428 -6.163 4.147 1.00 96.75 126 GLN A O 1
ATOM 1019 N N . SER A 1 127 ? 0.678 -8.051 5.090 1.00 96.50 127 SER A N 1
ATOM 1020 C CA . SER A 1 127 ? -0.426 -8.247 4.134 1.00 96.50 127 SER A CA 1
ATOM 1021 C C . SER A 1 127 ? -1.662 -7.384 4.428 1.00 96.50 127 SER A C 1
ATOM 1023 O O . SER A 1 127 ? -2.645 -7.443 3.691 1.00 96.50 127 SER A O 1
ATOM 1025 N N . GLY A 1 128 ? -1.656 -6.641 5.535 1.00 97.06 128 GLY A N 1
ATOM 1026 C CA . GLY A 1 128 ? -2.794 -5.864 6.000 1.00 97.06 128 GLY A CA 1
ATOM 1027 C C . GLY A 1 128 ? -2.575 -5.255 7.381 1.00 97.06 128 GLY A C 1
ATOM 1028 O O . GLY A 1 128 ? -1.572 -5.521 8.042 1.00 97.06 128 GLY A O 1
ATOM 1029 N N . VAL A 1 129 ? -3.558 -4.474 7.817 1.00 96.19 129 VAL A N 1
ATOM 1030 C CA . VAL A 1 129 ? -3.570 -3.706 9.064 1.00 96.19 129 VAL A CA 1
ATOM 1031 C C . VAL A 1 129 ? -4.802 -4.074 9.886 1.00 96.19 129 VAL A C 1
ATOM 1033 O O . VAL A 1 129 ? -5.902 -4.196 9.349 1.00 96.19 129 VAL A O 1
ATOM 1036 N N . LEU A 1 130 ? -4.612 -4.237 11.195 1.00 94.44 130 LEU A N 1
ATOM 1037 C CA . LEU A 1 130 ? -5.662 -4.552 12.163 1.00 94.44 130 LEU A CA 1
ATOM 1038 C C . LEU A 1 130 ? -5.873 -3.366 13.106 1.00 94.44 130 LEU A C 1
ATOM 1040 O O . LEU A 1 130 ? -4.979 -3.042 13.883 1.00 94.44 130 LEU A O 1
ATOM 1044 N N . ILE A 1 131 ? -7.066 -2.772 13.101 1.00 91.00 131 ILE A N 1
ATOM 1045 C CA . ILE A 1 131 ? -7.430 -1.649 13.976 1.00 91.00 131 ILE A CA 1
ATOM 1046 C C . ILE A 1 131 ? -8.477 -2.116 14.983 1.00 91.00 131 ILE A C 1
ATOM 1048 O O . ILE A 1 131 ? -9.600 -2.474 14.624 1.00 91.00 131 ILE A O 1
ATOM 1052 N N . ARG A 1 132 ? -8.124 -2.117 16.270 1.00 89.00 132 ARG A N 1
ATOM 1053 C CA . ARG A 1 132 ? -9.044 -2.537 17.337 1.00 89.00 132 ARG A CA 1
ATOM 1054 C C . ARG A 1 132 ? -10.062 -1.441 17.643 1.00 89.00 132 ARG A C 1
ATOM 1056 O O . ARG A 1 132 ? -9.695 -0.345 18.061 1.00 89.00 132 ARG A O 1
ATOM 1063 N N . LEU A 1 133 ? -11.347 -1.769 17.540 1.00 85.56 133 LEU A N 1
ATOM 1064 C CA . LEU A 1 133 ? -12.456 -0.892 17.913 1.00 85.56 133 LEU A CA 1
ATOM 1065 C C . LEU A 1 133 ? -12.796 -1.144 19.389 1.00 85.56 133 LEU A C 1
ATOM 1067 O O . LEU A 1 133 ? -13.691 -1.913 19.736 1.00 85.56 133 LEU A O 1
ATOM 1071 N N . GLY A 1 134 ? -12.017 -0.527 20.282 1.00 73.81 134 GLY A N 1
ATOM 1072 C CA . GLY A 1 134 ? -11.931 -0.904 21.701 1.00 73.81 134 GLY A CA 1
ATOM 1073 C C . GLY A 1 134 ? -13.245 -0.943 22.497 1.00 73.81 134 GLY A C 1
ATOM 1074 O O . GLY A 1 134 ? -13.300 -1.619 23.518 1.00 73.81 134 GLY A O 1
ATOM 1075 N N . LYS A 1 135 ? -14.310 -0.266 22.050 1.00 76.75 135 LYS A N 1
ATOM 1076 C CA . LYS A 1 135 ? -15.610 -0.249 22.747 1.00 76.75 135 LYS A CA 1
ATOM 1077 C C . LYS A 1 135 ? -16.582 -1.338 22.297 1.00 76.75 135 LYS A C 1
ATOM 1079 O O . LYS A 1 135 ? -17.525 -1.625 23.024 1.00 76.75 135 LYS A O 1
ATOM 1084 N N . THR A 1 136 ? -16.376 -1.927 21.122 1.00 83.06 136 THR A N 1
ATOM 1085 C CA . THR A 1 136 ? -17.346 -2.845 20.501 1.00 83.06 136 THR A CA 1
ATOM 1086 C C . THR A 1 136 ? -16.885 -4.293 20.486 1.00 83.06 136 THR A C 1
ATOM 1088 O O . THR A 1 136 ? -17.648 -5.167 20.094 1.00 83.06 136 THR A O 1
ATOM 1091 N N . GLY A 1 137 ? -15.641 -4.566 20.897 1.00 88.56 137 GLY A N 1
ATOM 1092 C CA . GLY A 1 137 ? -15.059 -5.905 20.783 1.00 88.56 137 GLY A CA 1
ATOM 1093 C C . GLY A 1 137 ? -14.799 -6.321 19.332 1.00 88.56 137 GLY A C 1
ATOM 1094 O O . GLY A 1 137 ? -14.453 -7.476 19.079 1.00 88.56 137 GLY A O 1
ATOM 1095 N N . ASN A 1 138 ? -14.908 -5.388 18.384 1.00 90.81 138 ASN A N 1
ATOM 1096 C CA . ASN A 1 138 ? -14.650 -5.626 16.973 1.00 90.81 138 ASN A CA 1
ATOM 1097 C C . ASN A 1 138 ? -13.238 -5.181 16.587 1.00 90.81 138 ASN A C 1
ATOM 1099 O O . ASN A 1 138 ? -12.635 -4.302 17.206 1.00 90.81 138 ASN A O 1
ATOM 1103 N N . THR A 1 139 ? -12.715 -5.786 15.532 1.00 93.12 139 THR A N 1
ATOM 1104 C CA . THR A 1 139 ? -11.472 -5.393 14.883 1.00 93.12 139 THR A CA 1
ATOM 1105 C C . THR A 1 139 ? -11.765 -5.119 13.421 1.00 93.12 139 THR A C 1
ATOM 1107 O O . THR A 1 139 ? -12.414 -5.911 12.738 1.00 93.12 139 THR A O 1
ATOM 1110 N N . PHE A 1 140 ? -11.288 -3.979 12.949 1.00 92.88 140 PHE A N 1
ATOM 1111 C CA . PHE A 1 140 ? -11.318 -3.634 11.546 1.00 92.88 140 PHE A CA 1
ATOM 1112 C C . PHE A 1 140 ? -10.055 -4.144 10.868 1.00 92.88 140 PHE A C 1
ATOM 1114 O O . PHE A 1 140 ? -8.950 -3.916 11.358 1.00 92.88 140 PHE A O 1
ATOM 1121 N N . LEU A 1 141 ? -10.221 -4.837 9.753 1.00 95.50 141 LEU A N 1
ATOM 1122 C CA . LEU A 1 141 ? -9.135 -5.372 8.952 1.00 95.50 141 LEU A CA 1
ATOM 1123 C C . LEU A 1 141 ? -9.096 -4.627 7.622 1.00 95.50 141 LEU A C 1
ATOM 1125 O O . LEU A 1 141 ? -10.084 -4.615 6.890 1.00 95.50 141 LEU A O 1
ATOM 1129 N N . VAL A 1 142 ? -7.940 -4.051 7.310 1.00 96.38 142 VAL A N 1
ATOM 1130 C CA . VAL A 1 142 ? -7.618 -3.494 5.994 1.00 96.38 142 VAL A CA 1
ATOM 1131 C C . VAL A 1 142 ? -6.618 -4.422 5.335 1.00 96.38 142 VAL A C 1
ATOM 1133 O O . VAL A 1 142 ? -5.575 -4.723 5.910 1.00 96.38 142 VAL A O 1
ATOM 1136 N N . THR A 1 143 ? -6.913 -4.884 4.133 1.00 97.56 143 THR A N 1
ATOM 1137 C CA . THR A 1 143 ? -6.039 -5.775 3.365 1.00 97.56 143 THR A CA 1
ATOM 1138 C C . THR A 1 143 ? -5.964 -5.312 1.929 1.00 97.56 143 THR A C 1
ATOM 1140 O O . THR A 1 143 ? -6.708 -4.434 1.494 1.00 97.56 143 THR A O 1
ATOM 1143 N N . PHE A 1 144 ? -5.071 -5.937 1.175 1.00 97.56 144 PHE A N 1
ATOM 1144 C CA . PHE A 1 144 ? -5.060 -5.810 -0.267 1.00 97.56 144 PHE A CA 1
ATOM 1145 C C . PHE A 1 144 ? -4.910 -7.179 -0.922 1.00 97.56 144 PHE A C 1
ATOM 1147 O O . PHE A 1 144 ? -4.328 -8.105 -0.350 1.00 97.56 144 PHE A O 1
ATOM 1154 N N . THR A 1 145 ? -5.411 -7.292 -2.143 1.00 96.88 145 THR A N 1
ATOM 1155 C CA . THR A 1 145 ? -5.116 -8.397 -3.055 1.00 96.88 145 THR A CA 1
ATOM 1156 C C . THR A 1 145 ? -4.392 -7.858 -4.281 1.00 96.88 145 THR A C 1
ATOM 1158 O O . THR A 1 145 ? -4.443 -6.664 -4.584 1.00 96.88 145 THR A O 1
ATOM 1161 N N . VAL A 1 146 ? -3.663 -8.740 -4.965 1.00 95.00 146 VAL A N 1
ATOM 1162 C CA . VAL A 1 146 ? -2.926 -8.395 -6.181 1.00 95.00 146 VAL A CA 1
ATOM 1163 C C . VAL A 1 146 ? -3.387 -9.307 -7.303 1.00 95.00 146 VAL A C 1
ATOM 1165 O O . VAL A 1 146 ? -3.252 -10.527 -7.212 1.00 95.00 146 VAL A O 1
ATOM 1168 N N . GLU A 1 147 ? -3.916 -8.714 -8.365 1.00 94.00 147 GLU A N 1
ATOM 1169 C CA . GLU A 1 147 ? -4.435 -9.430 -9.526 1.00 94.00 147 GLU A CA 1
ATOM 1170 C C . GLU A 1 147 ? -3.515 -9.264 -10.730 1.00 94.00 147 GLU A C 1
ATOM 1172 O O . GLU A 1 147 ? -3.083 -8.158 -11.063 1.00 94.00 147 GLU A O 1
ATOM 1177 N N . ARG A 1 148 ? -3.232 -10.376 -11.415 1.00 90.81 148 ARG A N 1
ATOM 1178 C CA . ARG A 1 148 ? -2.471 -10.374 -12.665 1.00 90.81 148 ARG A CA 1
ATOM 1179 C C . ARG A 1 148 ? -3.377 -10.019 -13.832 1.00 90.81 148 ARG A C 1
ATOM 1181 O O . ARG A 1 148 ? -4.326 -10.748 -14.105 1.00 90.81 148 ARG A O 1
ATOM 1188 N N . LEU A 1 149 ? -3.018 -8.992 -14.591 1.00 90.19 149 LEU A N 1
ATOM 1189 C CA . LEU A 1 149 ? -3.762 -8.559 -15.769 1.00 90.19 149 LEU A CA 1
ATOM 1190 C C . LEU A 1 149 ? -2.872 -8.541 -17.018 1.00 90.19 149 LEU A C 1
ATOM 1192 O O . LEU A 1 149 ? -1.644 -8.483 -16.944 1.00 90.19 149 LEU A O 1
ATOM 1196 N N . SER A 1 150 ? -3.502 -8.649 -18.190 1.00 87.38 150 SER A N 1
ATOM 1197 C CA . SER A 1 150 ? -2.808 -8.730 -19.488 1.00 87.38 150 SER A CA 1
ATOM 1198 C C . SER A 1 150 ? -3.562 -8.058 -20.644 1.00 87.38 150 SER A C 1
ATOM 1200 O O . SER A 1 150 ? -3.305 -8.347 -21.812 1.00 87.38 150 SER A O 1
ATOM 1202 N N . SER A 1 151 ? -4.492 -7.147 -20.335 1.00 87.69 151 SER A N 1
ATOM 1203 C CA . SER A 1 151 ? -5.219 -6.399 -21.368 1.00 87.69 151 SER A CA 1
ATOM 1204 C C . SER A 1 151 ? -4.281 -5.450 -22.117 1.00 87.69 151 SER A C 1
ATOM 1206 O O . SER A 1 151 ? -3.745 -4.512 -21.524 1.00 87.69 151 SER A O 1
ATOM 1208 N N . LYS A 1 152 ? -4.116 -5.692 -23.424 1.00 82.81 152 LYS A N 1
ATOM 1209 C CA . LYS A 1 152 ? -3.253 -4.894 -24.308 1.00 82.81 152 LYS A CA 1
ATOM 1210 C C . LYS A 1 152 ? -3.780 -3.487 -24.570 1.00 82.81 152 LYS A C 1
ATOM 1212 O O . LYS A 1 152 ? -2.983 -2.610 -24.883 1.00 82.81 152 LYS A O 1
ATOM 1217 N N . ASP A 1 153 ? -5.080 -3.268 -24.397 1.00 83.19 153 ASP A N 1
ATOM 1218 C CA . ASP A 1 153 ? -5.687 -1.939 -24.523 1.00 83.19 153 ASP A CA 1
ATOM 1219 C C . ASP A 1 153 ? -5.209 -1.015 -23.390 1.00 83.19 153 ASP A C 1
ATOM 1221 O O . ASP A 1 153 ? -5.042 0.191 -23.566 1.00 83.19 153 ASP A O 1
ATOM 1225 N N . VAL A 1 154 ? -4.911 -1.615 -22.236 1.00 81.62 154 VAL A N 1
ATOM 1226 C CA . VAL A 1 154 ? -4.449 -0.952 -21.016 1.00 81.62 154 VAL A CA 1
ATOM 1227 C C . VAL A 1 154 ? -2.925 -0.864 -20.960 1.00 81.62 154 VAL A C 1
ATOM 1229 O O . VAL A 1 154 ? -2.358 0.212 -20.752 1.00 81.62 154 VAL A O 1
ATOM 1232 N N . CYS A 1 155 ? -2.250 -2.004 -21.105 1.00 83.69 155 CYS A N 1
ATOM 1233 C CA . CYS A 1 155 ? -0.814 -2.093 -20.917 1.00 83.69 155 CYS A CA 1
ATOM 1234 C C . CYS A 1 155 ? -0.176 -2.998 -21.961 1.00 83.69 155 CYS A C 1
ATOM 1236 O O . CYS A 1 155 ? -0.660 -4.090 -22.246 1.00 83.69 155 CYS A O 1
ATOM 1238 N N . THR A 1 156 ? 0.966 -2.571 -22.501 1.00 82.94 156 THR A N 1
ATOM 1239 C CA . THR A 1 156 ? 1.728 -3.378 -23.468 1.00 82.94 156 THR A CA 1
ATOM 1240 C C . THR A 1 156 ? 2.356 -4.628 -22.846 1.00 82.94 156 THR A C 1
ATOM 1242 O O . THR A 1 156 ? 2.766 -5.533 -23.571 1.00 82.94 156 THR A O 1
ATOM 1245 N N . HIS A 1 157 ? 2.419 -4.688 -21.514 1.00 81.94 157 HIS A N 1
ATOM 1246 C CA . HIS A 1 157 ? 2.993 -5.777 -20.732 1.00 81.94 157 HIS A CA 1
ATOM 1247 C C . HIS A 1 157 ? 1.950 -6.355 -19.770 1.00 81.94 157 HIS A C 1
ATOM 1249 O O . HIS A 1 157 ? 0.912 -5.753 -19.511 1.00 81.94 157 HIS A O 1
ATOM 1255 N N . VAL A 1 158 ? 2.247 -7.527 -19.204 1.00 84.88 158 VAL A N 1
ATOM 1256 C CA . VAL A 1 158 ? 1.543 -8.010 -18.010 1.00 84.88 158 VAL A CA 1
ATOM 1257 C C . VAL A 1 158 ? 1.752 -7.002 -16.884 1.00 84.88 158 VAL A C 1
ATOM 1259 O O . VAL A 1 158 ? 2.870 -6.537 -16.669 1.00 84.88 158 VAL A O 1
ATOM 1262 N N . TYR A 1 159 ? 0.685 -6.702 -16.157 1.00 87.75 159 TYR A N 1
ATOM 1263 C CA . TYR A 1 159 ? 0.698 -5.748 -15.056 1.00 87.75 159 TYR A CA 1
ATOM 1264 C C . TYR A 1 159 ? -0.111 -6.274 -13.872 1.00 87.75 159 TYR A C 1
ATOM 1266 O O . TYR A 1 159 ? -0.781 -7.309 -13.966 1.00 87.75 159 TYR A O 1
ATOM 1274 N N . TRP A 1 160 ? -0.015 -5.570 -12.748 1.00 89.94 160 TRP A N 1
ATOM 1275 C CA . TRP A 1 160 ? -0.623 -5.971 -11.485 1.00 89.94 160 TRP A CA 1
ATOM 1276 C C . TRP A 1 160 ? -1.594 -4.900 -11.028 1.00 89.94 160 TRP A C 1
ATOM 1278 O O . TRP A 1 160 ? -1.216 -3.736 -10.954 1.00 89.94 160 TRP A O 1
ATOM 1288 N N . LYS A 1 161 ? -2.825 -5.286 -10.709 1.00 93.00 161 LYS A N 1
ATOM 1289 C CA . LYS A 1 161 ? -3.795 -4.405 -10.060 1.00 93.00 161 LYS A CA 1
ATOM 1290 C C . LYS A 1 161 ? -3.802 -4.692 -8.569 1.00 93.00 161 LYS A C 1
ATOM 1292 O O . LYS A 1 161 ? -3.851 -5.856 -8.177 1.00 93.00 161 LYS A O 1
ATOM 1297 N N . VAL A 1 162 ? -3.756 -3.644 -7.757 1.00 96.44 162 VAL A N 1
ATOM 1298 C CA . VAL A 1 162 ? -3.878 -3.748 -6.300 1.00 96.44 162 VAL A CA 1
ATOM 1299 C C . VAL A 1 162 ? -5.287 -3.333 -5.915 1.00 96.44 162 VAL A C 1
ATOM 1301 O O . VAL A 1 162 ? -5.733 -2.247 -6.281 1.00 96.44 162 VAL A O 1
ATOM 1304 N N . ILE A 1 163 ? -5.981 -4.201 -5.187 1.00 97.44 163 ILE A N 1
ATOM 1305 C CA . ILE A 1 163 ? -7.349 -3.958 -4.729 1.00 97.44 163 ILE A CA 1
ATOM 1306 C C . ILE A 1 163 ? -7.330 -3.906 -3.210 1.00 97.44 163 ILE A C 1
ATOM 1308 O O . ILE A 1 163 ? -7.047 -4.911 -2.559 1.00 97.44 163 ILE A O 1
ATOM 1312 N N . PHE A 1 164 ? -7.617 -2.737 -2.647 1.00 97.38 164 PHE A N 1
ATOM 1313 C CA . PHE A 1 164 ? -7.737 -2.533 -1.212 1.00 97.38 164 PHE A CA 1
ATOM 1314 C C . PHE A 1 164 ? -9.154 -2.849 -0.748 1.00 97.38 164 PHE A C 1
ATOM 1316 O O . PHE A 1 164 ? -10.147 -2.342 -1.279 1.00 97.38 164 PHE A O 1
ATOM 1323 N N . SER A 1 165 ? -9.234 -3.660 0.297 1.00 96.00 165 SER A N 1
ATOM 1324 C CA . SER A 1 165 ? -10.481 -4.101 0.904 1.00 96.00 165 SER A CA 1
ATOM 1325 C C . SER A 1 165 ? -10.474 -3.819 2.393 1.00 96.00 165 SER A C 1
ATOM 1327 O O . SER A 1 165 ? -9.432 -3.909 3.047 1.00 96.00 165 SER A O 1
ATOM 1329 N N . CYS A 1 166 ? -11.651 -3.562 2.945 1.00 94.00 166 CYS A N 1
ATOM 1330 C CA . CYS A 1 166 ? -11.830 -3.417 4.376 1.00 94.00 166 CYS A CA 1
ATOM 1331 C C . CYS A 1 166 ? -12.994 -4.279 4.870 1.00 94.00 166 CYS A C 1
ATOM 1333 O O . CYS A 1 166 ? -13.967 -4.491 4.147 1.00 94.00 166 CYS A O 1
ATOM 1335 N N . ALA A 1 167 ? -12.903 -4.780 6.098 1.00 93.31 167 ALA A N 1
ATOM 1336 C CA . ALA A 1 167 ? -13.992 -5.518 6.727 1.00 93.31 167 ALA A CA 1
ATOM 1337 C C . ALA A 1 167 ? -13.929 -5.425 8.256 1.00 93.31 167 ALA A C 1
ATOM 1339 O O . ALA A 1 167 ? -12.854 -5.342 8.851 1.00 93.31 167 ALA A O 1
ATOM 1340 N N . VAL A 1 168 ? -15.099 -5.457 8.896 1.00 91.44 168 VAL A N 1
ATOM 1341 C CA . VAL A 1 168 ? -15.238 -5.515 10.357 1.00 91.44 168 VAL A CA 1
ATOM 1342 C C . VAL A 1 168 ? -15.427 -6.972 10.767 1.00 91.44 168 VAL A C 1
ATOM 1344 O O . VAL A 1 168 ? -16.285 -7.659 10.219 1.00 91.44 168 VAL A O 1
ATOM 1347 N N . TYR A 1 169 ? -14.675 -7.416 11.769 1.00 93.38 169 TYR A N 1
ATOM 1348 C CA . TYR A 1 169 ? -14.813 -8.741 12.368 1.00 93.38 169 TYR A CA 1
ATOM 1349 C C . TYR A 1 169 ? -15.010 -8.622 13.879 1.00 93.38 169 TYR A C 1
ATOM 1351 O O . TYR A 1 169 ? -14.428 -7.721 14.494 1.00 93.38 169 TYR A O 1
ATOM 1359 N N . PRO A 1 170 ? -15.722 -9.560 14.523 1.00 93.81 170 PRO A N 1
ATOM 1360 C CA . PRO A 1 170 ? -15.496 -9.833 15.937 1.00 93.81 170 PRO A CA 1
ATOM 1361 C C . PRO A 1 170 ? -14.000 -10.081 16.172 1.00 93.81 170 PRO A C 1
ATOM 1363 O O . PRO A 1 170 ? -13.353 -10.784 15.396 1.00 93.81 170 PRO A O 1
ATOM 1366 N N . THR A 1 171 ? -13.415 -9.517 17.233 1.00 93.81 171 THR A N 1
ATOM 1367 C CA . THR A 1 171 ? -11.951 -9.599 17.446 1.00 93.81 171 THR A CA 1
ATOM 1368 C C . THR A 1 171 ? -11.444 -11.042 17.528 1.00 93.81 171 THR A C 1
ATOM 1370 O O . THR A 1 171 ? -10.342 -11.332 17.069 1.00 93.81 171 THR A O 1
ATOM 1373 N N . SER A 1 172 ? -12.249 -11.958 18.069 1.00 95.00 172 SER A N 1
ATOM 1374 C CA . SER A 1 172 ? -11.939 -13.391 18.155 1.00 95.00 172 SER A CA 1
ATOM 1375 C C . SER A 1 172 ? -11.925 -14.114 16.805 1.00 95.00 172 SER A C 1
ATOM 1377 O O . SER A 1 172 ? -11.298 -15.163 16.692 1.00 95.00 172 SER A O 1
ATOM 1379 N N . GLU A 1 173 ? -12.608 -13.572 15.799 1.00 96.31 173 GLU A N 1
ATOM 1380 C CA . GLU A 1 173 ? -12.782 -14.174 14.469 1.00 96.31 173 GLU A CA 1
ATOM 1381 C C . GLU A 1 173 ? -11.948 -13.464 13.398 1.00 96.31 173 GLU A C 1
ATOM 1383 O O . GLU A 1 173 ? -11.951 -13.855 12.231 1.00 96.31 173 GLU A O 1
ATOM 1388 N N . CYS A 1 174 ? -11.227 -12.409 13.780 1.00 95.62 174 CYS A N 1
ATOM 1389 C CA . CYS A 1 174 ? -10.479 -11.601 12.839 1.00 95.62 174 CYS A CA 1
ATOM 1390 C C . CYS A 1 174 ? -9.317 -12.405 12.217 1.00 95.62 174 CYS A C 1
ATOM 1392 O O . CYS A 1 174 ? -8.505 -12.982 12.955 1.00 95.62 174 CYS A O 1
ATOM 1394 N N . PRO A 1 175 ? -9.201 -12.443 10.874 1.00 96.06 175 PRO A N 1
ATOM 1395 C CA . PRO A 1 175 ? -8.108 -13.130 10.201 1.00 96.06 175 PRO A CA 1
ATOM 1396 C C . PRO A 1 175 ? -6.730 -12.628 10.646 1.00 96.06 175 PRO A C 1
ATOM 1398 O O . PRO A 1 175 ? -6.512 -11.437 10.874 1.00 96.06 175 PRO A O 1
ATOM 1401 N N . LYS A 1 176 ? -5.760 -13.544 10.720 1.00 94.69 176 LYS A N 1
ATOM 1402 C CA . LYS A 1 176 ? -4.368 -13.181 11.009 1.00 94.69 176 LYS A CA 1
ATOM 1403 C C . LYS A 1 176 ? -3.737 -12.512 9.792 1.00 94.69 176 LYS A C 1
ATOM 1405 O O . LYS A 1 176 ? -3.793 -13.052 8.689 1.00 94.69 176 LYS A O 1
ATOM 1410 N N . ILE A 1 177 ? -3.065 -11.387 10.018 1.00 95.75 177 ILE A N 1
ATOM 1411 C CA . ILE A 1 177 ? -2.212 -10.761 9.006 1.00 95.75 177 ILE A CA 1
ATOM 1412 C C . ILE A 1 177 ? -0.888 -11.517 8.898 1.00 95.75 177 ILE A C 1
ATOM 1414 O O . ILE A 1 177 ? -0.316 -11.951 9.901 1.00 95.75 177 ILE A O 1
ATOM 1418 N N . GLN A 1 178 ? -0.393 -11.675 7.675 1.00 95.00 178 GLN A N 1
ATOM 1419 C CA . GLN A 1 178 ? 0.935 -12.224 7.446 1.00 95.00 178 GLN A CA 1
ATOM 1420 C C . GLN A 1 178 ? 1.959 -11.114 7.656 1.00 95.00 178 GLN A C 1
ATOM 1422 O O . GLN A 1 178 ? 1.814 -10.021 7.106 1.00 95.00 178 GLN A O 1
ATOM 1427 N N . GLN A 1 179 ? 2.987 -11.404 8.450 1.00 94.50 179 GLN A N 1
ATOM 1428 C CA . GLN A 1 179 ? 4.111 -10.507 8.686 1.00 94.50 179 GLN A CA 1
ATOM 1429 C C . GLN A 1 179 ? 5.403 -11.173 8.223 1.00 94.50 179 GLN A C 1
ATOM 1431 O O . GLN A 1 179 ? 5.610 -12.368 8.432 1.00 94.50 179 GLN A O 1
ATOM 1436 N N . GLY A 1 180 ? 6.278 -10.393 7.602 1.00 92.81 180 GLY A N 1
ATOM 1437 C CA . GLY A 1 180 ? 7.569 -10.843 7.111 1.00 92.81 180 GLY A CA 1
ATOM 1438 C C . GLY A 1 180 ? 8.585 -9.710 7.047 1.00 92.81 180 GLY A C 1
ATOM 1439 O O . GLY A 1 180 ? 8.330 -8.585 7.476 1.00 92.81 180 GLY A O 1
ATOM 1440 N N . GLN A 1 181 ? 9.750 -10.029 6.494 1.00 91.19 181 GLN A N 1
ATOM 1441 C CA . GLN A 1 181 ? 10.838 -9.081 6.268 1.00 91.19 181 GLN A CA 1
ATOM 1442 C C . GLN A 1 181 ? 10.894 -8.675 4.795 1.00 91.19 181 GLN A C 1
ATOM 1444 O O . GLN A 1 181 ? 10.449 -9.422 3.913 1.00 91.19 181 GLN A O 1
ATOM 1449 N N . TRP A 1 182 ? 11.464 -7.505 4.516 1.00 91.62 182 TRP A N 1
ATOM 1450 C CA . TRP A 1 182 ? 11.730 -7.093 3.145 1.00 91.62 182 TRP A CA 1
ATOM 1451 C C . TRP A 1 182 ? 12.890 -7.918 2.600 1.00 91.62 182 TRP A C 1
ATOM 1453 O O . TRP A 1 182 ? 14.020 -7.814 3.077 1.00 91.62 182 TRP A O 1
ATOM 1463 N N . GLN A 1 183 ? 12.614 -8.776 1.619 1.00 87.19 183 GLN A N 1
ATOM 1464 C CA . GLN A 1 183 ? 13.659 -9.572 0.986 1.00 87.19 183 GLN A CA 1
ATOM 1465 C C . GLN A 1 183 ? 14.273 -8.771 -0.156 1.00 87.19 183 GLN A C 1
ATOM 1467 O O . GLN A 1 183 ? 13.592 -8.397 -1.107 1.00 87.19 183 GLN A O 1
ATOM 1472 N N . MET A 1 184 ? 15.576 -8.532 -0.068 1.00 77.62 184 MET A N 1
ATOM 1473 C CA . MET A 1 184 ? 16.347 -7.985 -1.174 1.00 77.62 184 MET A CA 1
ATOM 1474 C C . MET A 1 184 ? 16.608 -9.121 -2.159 1.00 77.62 184 MET A C 1
ATOM 1476 O O . MET A 1 184 ? 17.473 -9.965 -1.924 1.00 77.62 184 MET A O 1
ATOM 1480 N N . GLY A 1 185 ? 15.819 -9.197 -3.231 1.00 64.75 185 GLY A N 1
ATOM 1481 C CA . GLY A 1 185 ? 16.043 -10.191 -4.274 1.00 64.75 185 GLY A CA 1
ATOM 1482 C C . GLY A 1 185 ? 17.480 -10.110 -4.794 1.00 64.75 185 GLY A C 1
ATOM 1483 O O . GLY A 1 185 ? 17.975 -9.031 -5.122 1.00 64.75 185 GLY A O 1
ATOM 1484 N N . THR A 1 186 ? 18.168 -11.247 -4.890 1.00 52.09 186 THR A N 1
ATOM 1485 C CA . THR A 1 186 ? 19.421 -11.323 -5.642 1.00 52.09 186 THR A CA 1
ATOM 1486 C C . THR A 1 186 ? 19.037 -11.204 -7.110 1.00 52.09 186 THR A C 1
ATOM 1488 O O . THR A 1 186 ? 18.584 -12.169 -7.721 1.00 52.09 186 THR A O 1
ATOM 1491 N N . VAL A 1 187 ? 19.152 -10.008 -7.688 1.00 50.44 187 VAL A N 1
ATOM 1492 C CA . VAL A 1 187 ? 18.994 -9.846 -9.135 1.00 50.44 187 VAL A CA 1
ATOM 1493 C C . VAL A 1 187 ? 20.134 -10.627 -9.779 1.00 50.44 187 VAL A C 1
ATOM 1495 O O . VAL A 1 187 ? 21.264 -10.148 -9.868 1.00 50.44 187 VAL A O 1
ATOM 1498 N N . HIS A 1 188 ? 19.867 -11.862 -10.199 1.00 40.81 188 HIS A N 1
ATOM 1499 C CA . HIS A 1 188 ? 20.724 -12.545 -11.152 1.00 40.81 188 HIS A CA 1
ATOM 1500 C C . HIS A 1 188 ? 20.648 -11.741 -12.444 1.00 40.81 188 HIS A C 1
ATOM 1502 O O . HIS A 1 188 ? 19.738 -11.906 -13.253 1.00 40.81 188 HIS A O 1
ATOM 1508 N N . LEU A 1 189 ? 21.595 -10.816 -12.601 1.00 42.81 189 LEU A N 1
ATOM 1509 C CA . LEU A 1 189 ? 21.928 -10.217 -13.881 1.00 42.81 189 LEU A CA 1
ATOM 1510 C C . LEU A 1 189 ? 22.437 -11.355 -14.764 1.00 42.81 189 LEU A C 1
ATOM 1512 O O . LEU A 1 189 ? 23.636 -11.614 -14.843 1.00 42.81 189 LEU A O 1
ATOM 1516 N N . GLY A 1 190 ? 21.508 -12.082 -15.382 1.00 37.25 190 GLY A N 1
ATOM 1517 C CA . GLY A 1 190 ? 21.820 -12.941 -16.503 1.00 37.25 190 GLY A CA 1
ATOM 1518 C C . GLY A 1 190 ? 22.462 -12.056 -17.558 1.00 37.25 190 GLY A C 1
ATOM 1519 O O . GLY A 1 190 ? 21.789 -11.236 -18.177 1.00 37.25 190 GLY A O 1
ATOM 1520 N N . ARG A 1 191 ? 23.784 -12.174 -17.711 1.00 35.44 191 ARG A N 1
ATOM 1521 C CA . ARG A 1 191 ? 24.486 -11.695 -18.895 1.00 35.44 191 ARG A CA 1
ATOM 1522 C C . ARG A 1 191 ? 23.874 -12.442 -20.074 1.00 35.44 191 ARG A C 1
ATOM 1524 O O . ARG A 1 191 ? 24.197 -13.603 -20.292 1.00 35.44 191 ARG A O 1
ATOM 1531 N N . THR A 1 192 ? 22.976 -11.798 -20.803 1.00 39.91 192 THR A N 1
ATOM 1532 C CA . THR A 1 192 ? 22.713 -12.170 -22.190 1.00 39.91 192 THR A CA 1
ATOM 1533 C C . THR A 1 192 ? 23.971 -11.813 -22.972 1.00 39.91 192 THR A C 1
ATOM 1535 O O . THR A 1 192 ? 24.201 -10.641 -23.270 1.00 39.91 192 THR A O 1
ATOM 1538 N N . THR A 1 193 ? 24.835 -12.810 -23.153 1.00 46.91 193 THR A N 1
ATOM 1539 C CA . THR A 1 193 ? 25.872 -12.833 -24.191 1.00 46.91 193 THR A CA 1
ATOM 1540 C C . THR A 1 193 ? 25.233 -12.962 -25.559 1.00 46.91 193 THR A C 1
ATOM 1542 O O . THR A 1 193 ? 24.260 -13.747 -25.643 1.00 46.91 193 THR A O 1
#

pLDDT: mean 84.56, std 13.02, range [35.44, 97.56]

Secondary structure (DSSP, 8-state):
---SS-BSSEEEEEE-TTEEEEEEESGGGEETTTTEEEPPSSGGG-EEEEEEEEEEE-SSS-EEEEEEEEEEESGGGS-GGG-EEEEEETGGGHHHHHHHHHHHHSTT--HHHHHHHHHHTT--EESEEEEEETTTTEEEEEEEEEEEE--TTTBSS-EEEEEEEEEEEEGGGPPPPPEE-------------

Foldseek 3Di:
DQDPAAAAQKAAEAEDPQKDWDDKQVVVQADPVRNMGHADPDLFAFKIKTKIWGWDDLVPRDTDTFIKMWMWHRFNVLDPVRIAIAIGGCVVCVVLCVVCSVVSVVRPHGPLVSLVSCVVSVNKGKQWDWDDSPPPQKIKIKGKDKDWDDDRSHYVGIGIYIYIDMDIDRNVPDDDMDIHGRDRDPPPPPPPD